Protein AF-A0A2K8V807-F1 (afdb_monomer_lite)

Secondary structure (DSSP, 8-state):
--SHHHHHHHHHHHHHHHHHHHHHHHTSHHHHHHHHHHHHHTHHHHHHHHH--GGGS-TT--HHHHHHHTTTT-HHHHHHHHHHHHHHHHHHHHHHHHHHHHHHHHHHHHHHHHHHTT----HHHHHHHHHHHHHHHHHHHHHHHHHHHHHHHHHHHHHHHHHHHHHHHHHHHHHHHHHHHHHHHHHHHHHHHHHHHHHHHHHHHHHHHHHHHH---------------------HHHHHHHHHHHHHHHH--

Sequence (253 aa):
MGLFKKINKPMEEYTKSVKAVLYDRAKKPFTGTFILAWIICNWKFLVALFFINEERLGEGITRIEYIQNQSLLTTCNLFWTPLLYTIGGLIFFSIFNYWTLLFLKIWKDLQFTKIDKKTKVDATDYAKLLDEFTNSKSTFAKQIDSLNKEKTLLQAETVKQKERIKVLEEDIKSYQQSKSKLSTQNKEYIKQKREREETIDHVYEILKAYINKFGSITRRSTGNSVKNEAPSIKKIEDKIAFIKNFFNHYRDN

pLDDT: mean 79.56, std 15.95, range [43.88, 98.44]

Foldseek 3Di:
DPPVVVVVVVVVVVVVVVVVVVVVQVVPVLSVQLVVLLCVQLVVVVCLVPPDDPVPVDPPQDSVNVCVVVCSPVVCSNHVRSNVVSVVVVVVVVVVVVVVVVVVVVVVVVVVVVVVVVDPPPVVNVVVVVVVVVVVVVVVVVVVVVVVVVVVVVVVVVVVVVVVVVVVVVVVVVVVVVVVVVVVVVVVVVVVVVVVVVVVVVVVVVVVVVCVVPPDPDDPDDDDDDPDPDPCDPDPVVVVVVVVVVVVVVVVD

Radius of gyration: 58.99 Å; chains: 1; bounding box: 105×81×149 Å

Structure (mmCIF, N/CA/C/O backbone):
data_AF-A0A2K8V807-F1
#
_entry.id   AF-A0A2K8V807-F1
#
loop_
_atom_site.group_PDB
_atom_site.id
_atom_site.type_symbol
_atom_site.label_atom_id
_atom_site.label_alt_id
_atom_site.label_comp_id
_atom_site.label_asym_id
_atom_site.label_entity_id
_atom_site.label_seq_id
_atom_site.pdbx_PDB_ins_code
_atom_site.Cartn_x
_atom_site.Cartn_y
_atom_site.Cartn_z
_atom_site.occupancy
_atom_site.B_iso_or_equiv
_atom_site.auth_seq_id
_atom_site.auth_comp_id
_atom_site.auth_asym_id
_atom_site.auth_atom_id
_atom_site.pdbx_PDB_model_num
ATOM 1 N N . MET A 1 1 ? -8.064 54.244 -11.909 1.00 52.34 1 MET A N 1
ATOM 2 C CA . MET A 1 1 ? -7.443 52.994 -12.420 1.00 52.34 1 MET A CA 1
ATOM 3 C C . MET A 1 1 ? -8.440 51.994 -13.050 1.00 52.34 1 MET A C 1
ATOM 5 O O . MET A 1 1 ? -8.064 50.858 -13.298 1.00 52.34 1 MET A O 1
ATOM 9 N N . GLY A 1 2 ? -9.693 52.385 -13.356 1.00 54.50 2 GLY A N 1
ATOM 10 C CA . GLY A 1 2 ? -10.723 51.488 -13.927 1.00 54.50 2 GLY A CA 1
ATOM 11 C C . GLY A 1 2 ? -11.029 51.667 -15.425 1.00 54.50 2 GLY A C 1
ATOM 12 O O . GLY A 1 2 ? -11.688 50.817 -16.013 1.00 54.50 2 GLY A O 1
ATOM 13 N N . LEU A 1 3 ? -10.536 52.736 -16.062 1.00 50.97 3 LEU A N 1
ATOM 14 C CA . LEU A 1 3 ? -10.826 53.054 -17.471 1.00 50.97 3 LEU A CA 1
ATOM 15 C C . LEU A 1 3 ? -9.918 52.310 -18.470 1.00 50.97 3 LEU A C 1
ATOM 17 O O . LEU A 1 3 ? -10.400 51.866 -19.506 1.00 50.97 3 LEU A O 1
ATOM 21 N N . PHE A 1 4 ? -8.654 52.043 -18.120 1.00 49.19 4 PHE A N 1
ATOM 22 C CA . PHE A 1 4 ? -7.735 51.261 -18.966 1.00 49.19 4 PHE A CA 1
ATOM 23 C C . PHE A 1 4 ? -8.128 49.778 -19.093 1.00 49.19 4 PHE A C 1
ATOM 25 O O . PHE A 1 4 ? -7.873 49.150 -20.116 1.00 49.19 4 PHE A O 1
ATOM 32 N N . LYS A 1 5 ? -8.821 49.215 -18.094 1.00 52.41 5 LYS A N 1
ATOM 33 C CA . LYS A 1 5 ? -9.245 47.803 -18.106 1.00 52.41 5 LYS A CA 1
ATOM 34 C C . LYS A 1 5 ? -10.433 47.546 -19.046 1.00 52.41 5 LYS A C 1
ATOM 36 O O . LYS A 1 5 ? -10.623 46.422 -19.499 1.00 52.41 5 LYS A O 1
ATOM 41 N N . LYS A 1 6 ? -11.228 48.579 -19.353 1.00 52.75 6 LYS A N 1
ATOM 42 C CA . LYS A 1 6 ? -12.434 48.464 -20.192 1.00 52.75 6 LYS A CA 1
ATOM 43 C C . LYS A 1 6 ? -12.120 48.518 -21.695 1.00 52.75 6 LYS A C 1
ATOM 45 O O . LYS A 1 6 ? -12.857 47.921 -22.468 1.00 52.75 6 LYS A O 1
ATOM 50 N N . ILE A 1 7 ? -11.012 49.156 -22.091 1.00 54.66 7 ILE A N 1
ATOM 51 C CA . ILE A 1 7 ? -10.567 49.258 -23.496 1.00 54.66 7 ILE A CA 1
ATOM 52 C C . ILE A 1 7 ? -9.828 47.985 -23.953 1.00 54.66 7 ILE A C 1
ATOM 54 O O . ILE A 1 7 ? -9.953 47.586 -25.107 1.00 54.66 7 ILE A O 1
ATOM 58 N N . ASN A 1 8 ? -9.140 47.279 -23.048 1.00 55.22 8 ASN A N 1
ATOM 59 C CA . ASN A 1 8 ? -8.448 46.028 -23.394 1.00 55.22 8 ASN A CA 1
ATOM 60 C C . ASN A 1 8 ? -9.389 44.831 -23.572 1.00 55.22 8 ASN A C 1
ATOM 62 O O . ASN A 1 8 ? -9.077 43.920 -24.330 1.00 55.22 8 ASN A O 1
ATOM 66 N N . LYS A 1 9 ? -10.558 44.840 -22.924 1.00 59.44 9 LYS A N 1
ATOM 67 C CA . LYS A 1 9 ? -11.507 43.721 -22.961 1.00 59.44 9 LYS A CA 1
ATOM 68 C C . LYS A 1 9 ? -12.003 43.364 -24.378 1.00 59.44 9 LYS A C 1
ATOM 70 O O . LYS A 1 9 ? -11.916 42.189 -24.728 1.00 59.44 9 LYS A O 1
ATOM 75 N N . PRO A 1 10 ? -12.431 44.317 -25.233 1.00 64.62 10 PRO A N 1
ATOM 76 C CA . PRO A 1 10 ? -12.792 43.987 -26.612 1.00 64.62 10 PRO A CA 1
ATOM 77 C C . PRO A 1 10 ? -11.584 43.504 -27.430 1.00 64.62 10 PRO A C 1
ATOM 79 O O . PRO A 1 10 ? -11.697 42.507 -28.136 1.00 64.62 10 PRO A O 1
ATOM 82 N N . MET A 1 11 ? -10.402 44.124 -27.298 1.00 63.44 11 MET A N 1
ATOM 83 C CA . MET A 1 11 ? -9.188 43.667 -28.001 1.00 63.44 11 MET A CA 1
ATOM 84 C C . MET A 1 11 ? -8.760 42.245 -27.601 1.00 63.44 11 MET A C 1
ATOM 86 O O . MET A 1 11 ? -8.330 41.455 -28.444 1.00 63.44 11 MET A O 1
ATOM 90 N N . GLU A 1 12 ? -8.893 41.888 -26.326 1.00 72.12 12 GLU A N 1
ATOM 91 C CA . GLU A 1 12 ? -8.613 40.538 -25.833 1.00 72.12 12 GLU A CA 1
ATOM 92 C C . GLU A 1 12 ? -9.603 39.503 -26.386 1.00 72.12 12 GLU A C 1
ATOM 94 O O . GLU A 1 12 ? -9.209 38.378 -26.695 1.00 72.12 12 GLU A O 1
ATOM 99 N N . GLU A 1 13 ? -10.871 39.871 -26.567 1.00 71.69 13 GLU A N 1
ATOM 100 C CA . GLU A 1 13 ? -11.888 39.004 -27.173 1.00 71.69 13 GLU A CA 1
ATOM 101 C C . GLU A 1 13 ? -11.645 38.811 -28.682 1.00 71.69 13 GLU A C 1
ATOM 103 O O . GLU A 1 13 ? -11.688 37.675 -29.167 1.00 71.69 13 GLU A O 1
ATOM 108 N N . TYR A 1 14 ? -11.258 39.866 -29.410 1.00 70.38 14 TYR A N 1
ATOM 109 C CA . TYR A 1 14 ? -10.868 39.758 -30.824 1.00 70.38 14 TYR A CA 1
ATOM 110 C C . TYR A 1 14 ? -9.608 38.916 -31.013 1.00 70.38 14 TYR A C 1
ATOM 112 O O . TYR A 1 14 ? -9.576 38.029 -31.866 1.00 70.38 14 TYR A O 1
ATOM 120 N N . THR A 1 15 ? -8.578 39.128 -30.193 1.00 70.94 15 THR A N 1
ATOM 121 C CA . THR A 1 15 ? -7.343 38.334 -30.282 1.00 70.94 15 THR A CA 1
ATOM 122 C C . THR A 1 15 ? -7.574 36.875 -29.899 1.00 70.94 15 THR A C 1
ATOM 124 O O . THR A 1 15 ? -6.966 36.000 -30.512 1.00 70.94 15 THR A O 1
ATOM 127 N N . LYS A 1 16 ? -8.474 36.574 -28.953 1.00 74.38 16 LYS A N 1
ATOM 128 C CA . LYS A 1 16 ? -8.877 35.193 -28.636 1.00 74.38 16 LYS A CA 1
ATOM 129 C C . LYS A 1 16 ? -9.657 34.539 -29.774 1.00 74.38 16 LYS A C 1
ATOM 131 O O . LYS A 1 16 ? -9.352 33.399 -30.108 1.00 74.38 16 LYS A O 1
ATOM 136 N N . SER A 1 17 ? -10.591 35.253 -30.402 1.00 71.38 17 SER A N 1
ATOM 137 C CA . SER A 1 17 ? -11.348 34.752 -31.560 1.00 71.38 17 SER A CA 1
ATOM 138 C C . SER A 1 17 ? -10.434 34.483 -32.763 1.00 71.38 17 SER A C 1
ATOM 140 O O . SER A 1 17 ? -10.449 33.394 -33.336 1.00 71.38 17 SER A O 1
ATOM 142 N N . VAL A 1 18 ? -9.528 35.418 -33.072 1.00 70.06 18 VAL A N 1
ATOM 143 C CA . VAL A 1 18 ? -8.528 35.259 -34.139 1.00 70.06 18 VAL A CA 1
ATOM 144 C C . VAL A 1 18 ? -7.572 34.105 -33.831 1.00 70.06 18 VAL A C 1
ATOM 146 O O . VAL A 1 18 ? -7.307 33.286 -34.709 1.00 70.06 18 VAL A O 1
ATOM 149 N N . LYS A 1 19 ? -7.103 33.975 -32.582 1.00 71.06 19 LYS A N 1
ATOM 150 C CA . LYS A 1 19 ? -6.262 32.846 -32.152 1.00 71.06 19 LYS A CA 1
ATOM 151 C C . LYS A 1 19 ? -6.993 31.509 -32.243 1.00 71.06 19 LYS A C 1
ATOM 153 O O . LYS A 1 19 ? -6.380 30.552 -32.693 1.00 71.06 19 LYS A O 1
ATOM 158 N N . ALA A 1 20 ? -8.268 31.432 -31.863 1.00 75.06 20 ALA A N 1
ATOM 159 C CA . ALA A 1 20 ? -9.053 30.200 -31.947 1.00 75.06 20 ALA A CA 1
ATOM 160 C C . ALA A 1 20 ? -9.252 29.753 -33.404 1.00 75.06 20 ALA A C 1
ATOM 162 O O . ALA A 1 20 ? -9.014 28.593 -33.730 1.00 75.06 20 ALA A O 1
ATOM 163 N N . VAL A 1 21 ? -9.572 30.688 -34.306 1.00 71.12 21 VAL A N 1
ATOM 164 C CA . VAL A 1 21 ? -9.711 30.402 -35.744 1.00 71.12 21 VAL A CA 1
ATOM 165 C C . VAL A 1 21 ? -8.367 30.038 -36.382 1.00 71.12 21 VAL A C 1
ATOM 167 O O . VAL A 1 21 ? -8.301 29.113 -37.193 1.00 71.12 21 VAL A O 1
ATOM 170 N N . LEU A 1 22 ? -7.282 30.726 -36.012 1.00 63.56 22 LEU A N 1
ATOM 171 C CA . LEU A 1 22 ? -5.928 30.372 -36.447 1.00 63.56 22 LEU A CA 1
ATOM 172 C C . LEU A 1 22 ? -5.509 29.001 -35.917 1.00 63.56 22 LEU A C 1
ATOM 174 O O . LEU A 1 22 ? -4.884 28.252 -36.656 1.00 63.56 22 LEU A O 1
ATOM 178 N N . TYR A 1 23 ? -5.875 28.646 -34.685 1.00 70.00 23 TYR A N 1
ATOM 179 C CA . TYR A 1 23 ? -5.550 27.357 -34.076 1.00 70.00 23 TYR A CA 1
ATOM 180 C C . TYR A 1 23 ? -6.305 26.204 -34.750 1.00 70.00 23 TYR A C 1
ATOM 182 O O . TYR A 1 23 ? -5.685 25.216 -35.145 1.00 70.00 23 TYR A O 1
ATOM 190 N N . ASP A 1 24 ? -7.610 26.359 -34.994 1.00 69.44 24 ASP A N 1
ATOM 191 C CA . ASP A 1 24 ? -8.412 25.367 -35.724 1.00 69.44 24 ASP A C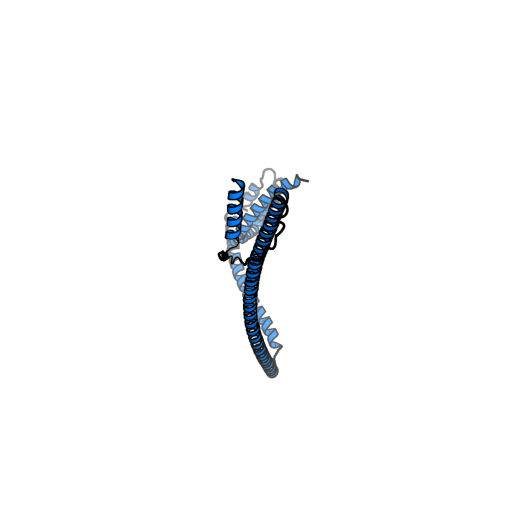A 1
ATOM 192 C C . ASP A 1 24 ? -7.953 25.191 -37.180 1.00 69.44 24 ASP A C 1
ATOM 194 O O . ASP A 1 24 ? -8.006 24.086 -37.728 1.00 69.44 24 ASP A O 1
ATOM 198 N N . ARG A 1 25 ? -7.443 26.258 -37.811 1.00 62.72 25 ARG A N 1
ATOM 199 C CA . ARG A 1 25 ? -6.868 26.198 -39.166 1.00 62.72 25 ARG A CA 1
ATOM 200 C C . ARG A 1 25 ? -5.428 25.674 -39.181 1.00 62.72 25 ARG A C 1
ATOM 202 O O . ARG A 1 25 ? -5.077 24.960 -40.113 1.00 62.72 25 ARG A O 1
ATOM 209 N N . ALA A 1 26 ? -4.624 25.946 -38.152 1.00 59.41 26 ALA A N 1
ATOM 210 C CA . ALA A 1 26 ? -3.266 25.416 -37.989 1.00 59.41 26 ALA A CA 1
ATOM 211 C C . ALA A 1 26 ? -3.256 23.915 -37.657 1.00 59.41 26 ALA A C 1
ATOM 213 O O . ALA A 1 26 ? -2.316 23.210 -38.017 1.00 59.41 26 ALA A O 1
ATOM 214 N N . LYS A 1 27 ? -4.330 23.401 -37.042 1.00 67.94 27 LYS A N 1
ATOM 215 C CA . LYS A 1 27 ? -4.527 21.962 -36.804 1.00 67.94 27 LYS A CA 1
ATOM 216 C C . LYS A 1 27 ? -4.660 21.158 -38.106 1.00 67.94 27 LYS A C 1
ATOM 218 O O . LYS A 1 27 ? -4.475 19.943 -38.093 1.00 67.94 27 LYS A O 1
ATOM 223 N N . LYS A 1 28 ? -4.946 21.820 -39.236 1.00 74.88 28 LYS A N 1
ATOM 224 C CA . LYS A 1 28 ? -4.906 21.224 -40.575 1.00 74.88 28 LYS A CA 1
ATOM 225 C C . LYS A 1 28 ? -3.530 21.502 -41.198 1.00 74.88 28 LYS A C 1
ATOM 227 O O . LYS A 1 28 ? -3.315 22.614 -41.685 1.00 74.88 28 LYS A O 1
ATOM 232 N N . PRO A 1 29 ? -2.607 20.518 -41.234 1.00 70.00 29 PRO A N 1
ATOM 233 C CA . PRO A 1 29 ? -1.237 20.733 -41.715 1.00 70.00 29 PRO A CA 1
ATOM 234 C C . PRO A 1 29 ? -1.210 21.283 -43.146 1.00 70.00 29 PRO A C 1
ATOM 236 O O . PRO A 1 29 ? -0.423 22.170 -43.451 1.00 70.00 29 PRO A O 1
ATOM 239 N N . PHE A 1 30 ? -2.156 20.857 -43.988 1.00 79.69 30 PHE A N 1
ATOM 240 C CA . PHE A 1 30 ? -2.315 21.375 -45.345 1.00 79.69 30 PHE A CA 1
ATOM 241 C C . PHE A 1 30 ? -2.584 22.886 -45.383 1.00 79.69 30 PHE A C 1
ATOM 243 O O . PHE A 1 30 ? -1.954 23.609 -46.146 1.00 79.69 30 PHE A O 1
ATOM 250 N N . THR A 1 31 ? -3.494 23.387 -44.543 1.00 79.12 31 THR A N 1
ATOM 251 C CA . THR A 1 31 ? -3.878 24.805 -44.539 1.00 79.12 31 THR A CA 1
ATOM 252 C C . THR A 1 31 ? -2.747 25.685 -44.018 1.00 79.12 31 THR A C 1
ATOM 254 O O . THR A 1 31 ? -2.491 26.741 -44.591 1.00 79.12 31 THR A O 1
ATOM 257 N N . GLY A 1 32 ? -2.031 25.236 -42.983 1.00 76.19 32 GLY A N 1
ATOM 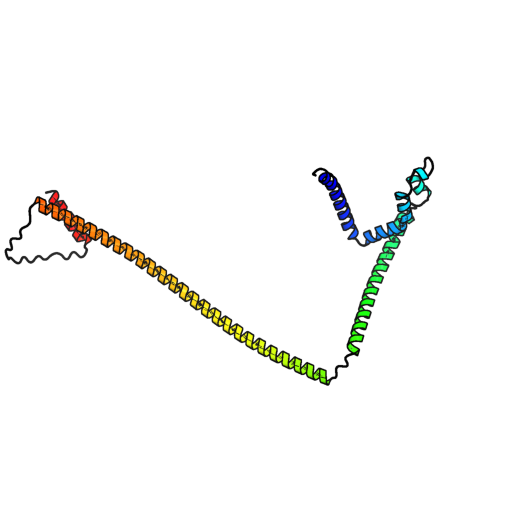258 C CA . GLY A 1 32 ? -0.854 25.940 -42.469 1.00 76.19 32 GLY A CA 1
ATOM 259 C C . GLY A 1 32 ? 0.265 26.037 -43.508 1.00 76.19 32 GLY A C 1
ATOM 260 O O . GLY A 1 32 ? 0.747 27.134 -43.795 1.00 76.19 32 GLY A O 1
ATOM 261 N N . THR A 1 33 ? 0.629 24.911 -44.132 1.00 81.00 33 THR A N 1
ATOM 262 C CA . THR A 1 33 ? 1.641 24.882 -45.199 1.00 81.00 33 THR A CA 1
ATOM 263 C C . THR A 1 33 ? 1.200 25.707 -46.407 1.00 81.00 33 THR A C 1
ATOM 265 O O . THR A 1 33 ? 2.026 26.407 -46.985 1.00 81.00 33 THR A O 1
ATOM 268 N N . PHE A 1 34 ? -0.094 25.702 -46.750 1.00 85.12 34 PHE A N 1
ATOM 269 C CA . PHE A 1 34 ? -0.652 26.525 -47.826 1.00 85.12 34 PHE A CA 1
ATOM 270 C C . PHE A 1 34 ? -0.559 28.014 -47.568 1.00 85.12 34 PHE A C 1
ATOM 272 O O . PHE A 1 34 ? -0.092 28.743 -48.438 1.00 85.12 34 PHE A O 1
ATOM 279 N N . ILE A 1 35 ? -0.909 28.469 -46.370 1.00 83.44 35 ILE A N 1
ATOM 280 C CA . ILE A 1 35 ? -0.775 29.883 -46.016 1.00 83.44 35 ILE A CA 1
ATOM 281 C C . ILE A 1 35 ? 0.699 30.313 -46.077 1.00 83.44 35 ILE A C 1
ATOM 283 O O . ILE A 1 35 ? 1.001 31.355 -46.653 1.00 83.44 35 ILE A O 1
ATOM 287 N N . LEU A 1 36 ? 1.626 29.502 -45.555 1.00 81.00 36 LEU A N 1
ATOM 288 C CA . LEU A 1 36 ? 3.060 29.812 -45.600 1.00 81.00 36 LEU A CA 1
ATOM 289 C C . LEU A 1 36 ? 3.607 29.836 -47.030 1.00 81.00 36 LEU A C 1
ATOM 291 O O . LEU A 1 36 ? 4.279 30.792 -47.411 1.00 81.00 36 LEU A O 1
ATOM 295 N N . ALA A 1 37 ? 3.289 28.829 -47.842 1.00 85.25 37 ALA A N 1
ATOM 296 C CA . ALA A 1 37 ? 3.695 28.792 -49.243 1.00 85.25 37 ALA A CA 1
ATOM 297 C C . ALA A 1 37 ? 3.092 29.957 -50.036 1.00 85.25 37 ALA A C 1
ATOM 299 O O . ALA A 1 37 ? 3.772 30.546 -50.871 1.00 85.25 37 ALA A O 1
ATOM 300 N N . TRP A 1 38 ? 1.846 30.336 -49.744 1.00 86.12 38 TRP A N 1
ATOM 301 C CA . TRP A 1 38 ? 1.187 31.476 -50.369 1.00 86.12 38 TRP A CA 1
ATOM 302 C C . TRP A 1 38 ? 1.875 32.791 -50.012 1.00 86.12 38 TRP A C 1
ATOM 304 O O . TRP A 1 38 ? 2.145 33.579 -50.914 1.00 86.12 38 TRP A O 1
ATOM 314 N N . ILE A 1 39 ? 2.222 33.001 -48.739 1.00 84.75 39 ILE A N 1
ATOM 315 C CA . ILE A 1 39 ? 2.976 34.178 -48.279 1.00 84.75 39 ILE A CA 1
ATOM 316 C C . ILE A 1 39 ? 4.349 34.236 -48.956 1.00 84.75 39 ILE A C 1
ATOM 318 O O . ILE A 1 39 ? 4.746 35.297 -49.430 1.00 84.75 39 ILE A O 1
ATOM 322 N N . ILE A 1 40 ? 5.055 33.103 -49.042 1.00 83.94 40 ILE A N 1
ATOM 323 C CA . ILE A 1 40 ? 6.380 33.024 -49.673 1.00 83.94 40 ILE A CA 1
ATOM 324 C C . ILE A 1 40 ? 6.291 33.282 -51.179 1.00 83.94 40 ILE A C 1
ATOM 326 O O . ILE A 1 40 ? 7.121 34.005 -51.713 1.00 83.94 40 ILE A O 1
ATOM 330 N N . CYS A 1 41 ? 5.296 32.735 -51.879 1.00 81.12 41 CYS A N 1
ATOM 331 C CA . CYS A 1 41 ? 5.156 32.922 -53.328 1.00 81.12 41 CYS A CA 1
ATOM 332 C C . CYS A 1 41 ? 4.639 34.322 -53.687 1.00 81.12 41 CYS A C 1
ATOM 334 O O . CYS A 1 41 ? 5.081 34.912 -54.669 1.00 81.12 41 CYS A O 1
ATOM 336 N N . ASN A 1 42 ? 3.738 34.876 -52.871 1.00 83.19 42 ASN A N 1
ATOM 337 C CA . ASN A 1 42 ? 3.093 36.171 -53.097 1.00 83.19 42 ASN A CA 1
ATOM 338 C C . ASN A 1 42 ? 3.699 37.290 -52.233 1.00 83.19 42 ASN A C 1
ATOM 340 O O . ASN A 1 42 ? 3.054 38.305 -51.970 1.00 83.19 42 ASN A O 1
ATOM 344 N N . TRP A 1 43 ? 4.954 37.150 -51.800 1.00 83.69 43 TRP A N 1
ATOM 345 C CA . TRP A 1 43 ? 5.600 38.130 -50.921 1.00 83.69 43 TRP A CA 1
ATOM 346 C C . TRP A 1 43 ? 5.672 39.529 -51.549 1.00 83.69 43 TRP A C 1
ATOM 348 O O . TRP A 1 43 ? 5.500 40.521 -50.849 1.00 83.69 43 TRP A O 1
ATOM 358 N N . LYS A 1 44 ? 5.840 39.622 -52.878 1.00 81.06 44 LYS A N 1
ATOM 359 C CA . LYS A 1 44 ? 5.828 40.898 -53.617 1.00 81.06 44 LYS A CA 1
ATOM 360 C C . LYS A 1 44 ? 4.489 41.625 -53.492 1.00 81.06 44 LYS A C 1
ATOM 362 O O . LYS A 1 44 ? 4.475 42.844 -53.365 1.00 81.06 44 LYS A O 1
ATOM 367 N N . PHE A 1 45 ? 3.381 40.881 -53.480 1.00 80.75 45 PHE A N 1
ATOM 368 C CA . PHE A 1 45 ? 2.045 41.435 -53.259 1.00 80.75 45 PHE A CA 1
ATOM 369 C C . PHE A 1 45 ? 1.901 41.966 -51.830 1.00 80.75 45 PHE A C 1
ATOM 371 O O . PHE A 1 45 ? 1.421 43.078 -51.641 1.00 80.75 45 PHE A O 1
ATOM 378 N N . LEU A 1 46 ? 2.383 41.227 -50.825 1.00 83.06 46 LEU A N 1
ATOM 379 C CA . LEU A 1 46 ? 2.376 41.695 -49.434 1.00 83.06 46 LEU A CA 1
ATOM 380 C C . LEU A 1 46 ? 3.246 42.942 -49.249 1.00 83.06 46 LEU A C 1
ATOM 382 O O . LEU A 1 46 ? 2.828 43.890 -48.589 1.00 83.06 46 LEU A O 1
ATOM 386 N N . VAL A 1 47 ? 4.428 42.976 -49.868 1.00 81.31 47 VAL A N 1
ATOM 387 C CA . VAL A 1 47 ? 5.300 44.154 -49.829 1.00 81.31 47 VAL A CA 1
ATOM 388 C C . VAL A 1 47 ? 4.623 45.351 -50.494 1.00 81.31 47 VAL A C 1
ATOM 390 O O . VAL A 1 47 ? 4.604 46.432 -49.911 1.00 81.31 47 VAL A O 1
ATOM 393 N N . ALA A 1 48 ? 4.003 45.158 -51.661 1.00 78.19 48 ALA A N 1
ATOM 394 C CA . ALA A 1 48 ? 3.258 46.214 -52.338 1.00 78.19 48 ALA A CA 1
ATOM 395 C C . ALA A 1 48 ? 2.081 46.739 -51.494 1.00 78.19 48 ALA A C 1
ATOM 397 O O . ALA A 1 48 ? 1.873 47.946 -51.415 1.00 78.19 48 ALA A O 1
ATOM 398 N N . LEU A 1 49 ? 1.354 45.845 -50.818 1.00 80.56 49 LEU A N 1
ATOM 399 C CA . LEU A 1 49 ? 0.204 46.185 -49.978 1.00 80.56 49 LEU A CA 1
ATOM 400 C C . LEU A 1 49 ? 0.602 46.990 -48.729 1.00 80.56 49 LEU A C 1
ATOM 402 O O . LEU A 1 49 ? -0.055 47.976 -48.392 1.00 80.56 49 LEU A O 1
ATOM 406 N N . PHE A 1 50 ? 1.656 46.557 -48.030 1.00 81.38 50 PHE A N 1
ATOM 407 C CA . PHE A 1 50 ? 2.028 47.115 -46.727 1.00 81.38 50 PHE A CA 1
ATOM 408 C C . PHE A 1 50 ? 3.021 48.277 -46.804 1.00 81.38 50 PHE A C 1
ATOM 410 O O . PHE A 1 50 ? 2.990 49.137 -45.927 1.00 81.38 50 PHE A O 1
ATOM 417 N N . PHE A 1 51 ? 3.898 48.315 -47.812 1.00 79.06 51 PHE A N 1
ATOM 418 C CA . PHE A 1 51 ? 5.036 49.244 -47.829 1.00 79.06 51 PHE A CA 1
ATOM 419 C C . PHE A 1 51 ? 4.961 50.333 -48.905 1.00 79.06 51 PHE A C 1
ATOM 421 O O . PHE A 1 51 ? 5.744 51.281 -48.841 1.00 79.06 51 PHE A O 1
ATOM 428 N N . ILE A 1 52 ? 4.043 50.252 -49.875 1.00 75.81 52 ILE A N 1
ATOM 429 C CA . ILE A 1 52 ? 3.886 51.313 -50.879 1.00 75.81 52 ILE A CA 1
ATOM 430 C C . ILE A 1 52 ? 2.866 52.347 -50.384 1.00 75.81 52 ILE A C 1
ATOM 432 O O . ILE A 1 52 ? 1.697 52.032 -50.169 1.00 75.81 52 ILE A O 1
ATOM 436 N N . ASN A 1 53 ? 3.315 53.596 -50.224 1.00 69.44 53 ASN A N 1
ATOM 437 C CA . ASN A 1 53 ? 2.455 54.743 -49.927 1.00 69.44 53 ASN A CA 1
ATOM 438 C C . ASN A 1 53 ? 1.971 55.419 -51.218 1.00 69.44 53 ASN A C 1
ATOM 440 O O . ASN A 1 53 ? 2.756 55.627 -52.141 1.00 69.44 53 ASN A O 1
ATOM 444 N N . GLU A 1 54 ? 0.689 55.799 -51.246 1.00 65.25 54 GLU A N 1
ATOM 445 C CA . GLU A 1 54 ? 0.001 56.408 -52.406 1.00 65.25 54 GLU A CA 1
ATOM 446 C C . GLU A 1 54 ? 0.655 57.702 -52.873 1.00 65.25 54 GLU A C 1
ATOM 448 O O . GLU A 1 54 ? 0.758 57.944 -54.068 1.00 65.25 54 GLU A O 1
ATOM 453 N N . GLU A 1 55 ? 1.215 58.473 -51.945 1.00 64.56 55 GLU A N 1
ATOM 454 C CA . GLU A 1 55 ? 1.902 59.734 -52.236 1.00 64.56 55 GLU A CA 1
ATOM 455 C C . GLU A 1 55 ? 3.110 59.577 -53.175 1.00 64.56 55 GLU A C 1
ATOM 457 O O . GLU A 1 55 ? 3.521 60.537 -53.820 1.00 64.56 55 GLU A O 1
ATOM 462 N N . ARG A 1 56 ? 3.693 58.373 -53.274 1.00 61.38 56 ARG A N 1
ATOM 463 C CA . ARG A 1 56 ? 4.853 58.096 -54.139 1.00 61.38 56 ARG A CA 1
ATOM 464 C C . ARG A 1 56 ? 4.487 57.527 -55.511 1.00 61.38 56 ARG A C 1
ATOM 466 O O . ARG A 1 56 ? 5.389 57.307 -56.315 1.00 61.38 56 ARG A O 1
ATOM 473 N N . LEU A 1 57 ? 3.208 57.255 -55.772 1.00 62.44 57 LEU A N 1
ATOM 474 C CA . LEU A 1 57 ? 2.747 56.553 -56.977 1.00 62.44 57 LEU A CA 1
ATOM 475 C C . LEU A 1 57 ? 2.342 57.486 -58.135 1.00 62.44 57 LEU A C 1
ATOM 477 O O . LEU A 1 57 ? 1.981 56.995 -59.200 1.00 62.44 57 LEU A O 1
ATOM 481 N N . GLY A 1 58 ? 2.492 58.804 -57.972 1.00 60.78 58 GLY A N 1
ATOM 482 C CA . GLY A 1 58 ? 2.079 59.805 -58.961 1.00 60.78 58 GLY A CA 1
ATOM 483 C C . GLY A 1 58 ? 0.602 60.182 -58.814 1.00 60.78 58 GLY A C 1
ATOM 484 O O . GLY A 1 58 ? -0.206 59.396 -58.319 1.00 60.78 58 GLY A O 1
ATOM 485 N N . GLU A 1 59 ? 0.251 61.413 -59.189 1.00 57.41 59 GLU A N 1
ATOM 486 C CA . GLU A 1 59 ? -1.100 61.954 -59.005 1.00 57.41 59 GLU A CA 1
ATOM 487 C C . GLU A 1 59 ? -2.153 61.092 -59.723 1.00 57.41 59 GLU A C 1
ATOM 489 O O . GLU A 1 59 ? -2.136 60.946 -60.943 1.00 57.41 59 GLU A O 1
ATOM 494 N N . GLY A 1 60 ? -3.079 60.522 -58.947 1.00 62.72 60 GLY A N 1
ATOM 495 C CA . GLY A 1 60 ? -4.285 59.859 -59.449 1.00 62.72 60 GLY A CA 1
ATOM 496 C C . GLY A 1 60 ? -4.249 58.331 -59.529 1.00 62.72 60 GLY A C 1
ATOM 497 O O . GLY A 1 60 ? -5.309 57.741 -59.720 1.00 62.72 60 GLY A O 1
ATOM 498 N N . ILE A 1 61 ? -3.099 57.672 -59.333 1.00 69.12 61 ILE A N 1
ATOM 499 C CA . ILE A 1 61 ? -3.025 56.200 -59.374 1.00 69.12 61 ILE A CA 1
ATOM 500 C C . ILE A 1 61 ? -3.258 55.626 -57.976 1.00 69.12 61 ILE A C 1
ATOM 502 O O . ILE A 1 61 ? -2.483 55.849 -57.044 1.00 69.12 61 ILE A O 1
ATOM 506 N N . THR A 1 62 ? -4.316 54.831 -57.827 1.00 72.94 62 THR A N 1
ATOM 507 C CA . THR A 1 62 ? -4.601 54.137 -56.561 1.00 72.94 62 THR A CA 1
ATOM 508 C C . THR A 1 62 ? -3.705 52.902 -56.384 1.00 72.94 62 THR A C 1
ATOM 510 O O . THR A 1 62 ? -3.283 52.278 -57.362 1.00 72.94 62 THR A O 1
ATOM 513 N N . ARG A 1 63 ? -3.430 52.477 -55.134 1.00 69.00 63 ARG A N 1
ATOM 514 C CA . ARG A 1 63 ? -2.638 51.249 -54.847 1.00 69.00 63 ARG A CA 1
ATOM 515 C C . ARG A 1 63 ? -3.153 50.028 -55.606 1.00 69.00 63 ARG A C 1
ATOM 517 O O . ARG A 1 63 ? -2.372 49.193 -56.052 1.00 69.00 63 ARG A O 1
ATOM 524 N N . ILE A 1 64 ? -4.473 49.925 -55.730 1.00 70.44 64 ILE A N 1
ATOM 525 C CA . ILE A 1 64 ? -5.155 48.805 -56.379 1.00 70.44 64 ILE A CA 1
ATOM 526 C C . ILE A 1 64 ? -4.844 48.794 -57.879 1.00 70.44 64 ILE A C 1
ATOM 528 O O . ILE A 1 64 ? -4.509 47.748 -58.430 1.00 70.44 64 ILE A O 1
ATOM 532 N N . GLU A 1 65 ? -4.868 49.962 -58.517 1.00 71.44 65 GLU A N 1
ATOM 533 C CA . GLU A 1 65 ? -4.597 50.122 -59.946 1.00 71.44 65 GLU A CA 1
ATOM 534 C C . GLU A 1 65 ? -3.127 49.841 -60.289 1.00 71.44 65 GLU A C 1
ATOM 536 O O . GLU A 1 65 ? -2.834 49.183 -61.288 1.00 71.44 65 GLU A O 1
ATOM 541 N N . TYR A 1 66 ? -2.195 50.212 -59.403 1.00 73.00 66 TYR A N 1
ATOM 542 C CA . TYR A 1 66 ? -0.783 49.837 -59.528 1.00 73.00 66 TYR A CA 1
ATOM 543 C C . TYR A 1 66 ? -0.570 48.314 -59.472 1.00 73.00 66 TYR A C 1
ATOM 545 O O . TYR A 1 66 ? 0.153 47.745 -60.294 1.00 73.00 66 TYR A O 1
ATOM 553 N N . ILE A 1 67 ? -1.232 47.634 -58.529 1.00 72.00 67 ILE A N 1
ATOM 554 C CA . ILE A 1 67 ? -1.167 46.170 -58.391 1.00 72.00 67 ILE A CA 1
ATOM 555 C C . ILE A 1 67 ? -1.783 45.474 -59.616 1.00 72.00 67 ILE A C 1
ATOM 557 O O . ILE A 1 67 ? -1.267 44.445 -60.066 1.00 72.00 67 ILE A O 1
ATOM 561 N N . GLN A 1 68 ? -2.860 46.039 -60.167 1.00 70.94 68 GLN A N 1
ATOM 562 C CA . GLN A 1 68 ? -3.548 45.511 -61.342 1.00 70.94 68 GLN A CA 1
ATOM 563 C C . GLN A 1 68 ? -2.713 45.683 -62.622 1.00 70.94 68 GLN A C 1
ATOM 565 O O . GLN A 1 68 ? -2.579 44.726 -63.386 1.00 70.94 68 GLN A O 1
ATOM 570 N N . ASN A 1 69 ? -2.067 46.840 -62.812 1.00 69.38 69 ASN A N 1
ATOM 571 C CA . ASN A 1 69 ? -1.209 47.115 -63.973 1.00 69.38 69 ASN A CA 1
ATOM 572 C C . ASN A 1 69 ? 0.095 46.309 -63.982 1.00 69.38 69 ASN A C 1
ATOM 574 O O . ASN A 1 69 ? 0.575 45.925 -65.045 1.00 69.38 69 ASN A O 1
ATOM 578 N N . GLN A 1 70 ? 0.666 45.997 -62.816 1.00 67.94 70 GLN A N 1
ATOM 579 C CA . GLN A 1 70 ? 1.893 45.193 -62.730 1.00 67.94 70 GLN A CA 1
ATOM 580 C C . GLN A 1 70 ? 1.671 43.689 -62.978 1.00 67.94 70 GLN A C 1
ATOM 582 O O . GLN A 1 70 ? 2.608 42.903 -62.844 1.00 67.94 70 GLN A O 1
ATOM 587 N N . SER A 1 71 ? 0.458 43.248 -63.349 1.00 64.75 71 SER A N 1
ATOM 588 C CA . SER A 1 71 ? 0.109 41.834 -63.607 1.00 64.75 71 SER A CA 1
ATOM 589 C C . SER A 1 71 ? 0.421 40.870 -62.445 1.00 64.75 71 SER A C 1
ATOM 591 O O . SER A 1 71 ? 0.401 39.645 -62.603 1.00 64.75 71 SER A O 1
ATOM 593 N N . LEU A 1 72 ? 0.653 41.413 -61.242 1.00 63.59 72 LEU A N 1
ATOM 594 C CA . LEU A 1 72 ? 0.987 40.657 -60.028 1.00 63.59 72 LEU A CA 1
ATOM 595 C C . LEU A 1 72 ? -0.159 39.732 -59.595 1.00 63.59 72 LEU A C 1
ATOM 597 O O . LEU A 1 72 ? 0.066 38.766 -58.873 1.00 63.59 72 LEU A O 1
ATOM 601 N N . LEU A 1 73 ? -1.375 40.011 -60.075 1.00 63.19 73 LEU A N 1
ATOM 602 C CA . LEU A 1 73 ? -2.600 39.244 -59.853 1.00 63.19 73 LEU A CA 1
ATOM 603 C C . LEU A 1 73 ? -2.960 38.322 -61.028 1.00 63.19 73 LEU A C 1
ATOM 605 O O . LEU A 1 73 ? -4.130 37.988 -61.208 1.00 63.19 73 LEU A O 1
ATOM 609 N N . THR A 1 74 ? -1.990 37.894 -61.842 1.00 68.00 74 THR A N 1
ATOM 610 C CA . THR A 1 74 ? -2.261 36.865 -62.858 1.00 68.00 74 THR A CA 1
ATOM 611 C C . THR A 1 74 ? -2.840 35.632 -62.157 1.00 68.00 74 THR A C 1
ATOM 613 O O . THR A 1 74 ? -2.167 35.004 -61.338 1.00 68.00 74 THR A O 1
ATOM 616 N N . THR A 1 75 ? -4.099 35.294 -62.456 1.00 60.84 75 THR A N 1
ATOM 617 C CA . THR A 1 75 ? -4.930 34.336 -61.699 1.00 60.84 75 THR A CA 1
ATOM 618 C C . THR A 1 75 ? -4.260 32.971 -61.524 1.00 60.84 75 THR A C 1
ATOM 620 O O . THR A 1 75 ? -4.459 32.292 -60.518 1.00 60.84 75 THR A O 1
ATOM 623 N N . CYS A 1 76 ? -3.399 32.594 -62.473 1.00 58.94 76 CYS A N 1
ATOM 624 C CA . CYS A 1 76 ? -2.636 31.355 -62.419 1.00 58.94 76 CYS A CA 1
ATOM 625 C C . CYS A 1 76 ? -1.544 31.361 -61.328 1.00 58.94 76 CYS A C 1
ATOM 627 O O . CYS A 1 76 ? -1.359 30.359 -60.643 1.00 58.94 76 CYS A O 1
ATOM 629 N N . ASN A 1 77 ? -0.872 32.492 -61.093 1.00 65.75 77 ASN A N 1
ATOM 630 C CA . ASN A 1 77 ? 0.208 32.598 -60.104 1.00 65.75 77 ASN A CA 1
ATOM 631 C C . ASN A 1 77 ? -0.288 32.758 -58.663 1.00 65.75 77 ASN A C 1
ATOM 633 O O . ASN A 1 77 ? 0.411 32.367 -57.731 1.00 65.75 77 ASN A O 1
ATOM 637 N N . LEU A 1 78 ? -1.498 33.287 -58.472 1.00 75.12 78 LEU A N 1
ATOM 638 C CA . LEU A 1 78 ? -2.009 33.599 -57.137 1.00 75.12 78 LEU A CA 1
ATOM 639 C C . LEU A 1 78 ? -2.425 32.349 -56.348 1.00 75.12 78 LEU A C 1
ATOM 641 O O . LEU A 1 78 ? -2.256 32.310 -55.130 1.00 75.12 78 LEU A O 1
ATOM 645 N N . PHE A 1 79 ? -2.975 31.336 -57.027 1.00 78.31 79 PHE A N 1
ATOM 646 C CA . PHE A 1 79 ? -3.528 30.144 -56.376 1.00 78.31 79 PHE A CA 1
ATOM 647 C C . PHE A 1 79 ? -2.777 28.855 -56.724 1.00 78.31 79 PHE A C 1
ATOM 649 O O . PHE A 1 79 ? -2.403 28.109 -55.819 1.00 78.31 79 PHE A O 1
ATOM 656 N N . TRP A 1 80 ? -2.507 28.600 -58.010 1.00 83.56 80 TRP A N 1
ATOM 657 C CA . TRP A 1 80 ? -1.925 27.324 -58.442 1.00 83.56 80 TRP A CA 1
ATOM 658 C C . TRP A 1 80 ? -0.464 27.165 -58.035 1.00 83.56 80 TRP A C 1
ATOM 660 O O . TRP A 1 80 ? -0.073 26.086 -57.596 1.00 83.56 80 TRP A O 1
ATOM 670 N N . THR A 1 81 ? 0.326 28.236 -58.112 1.00 82.56 81 THR A N 1
ATOM 671 C CA . THR A 1 81 ? 1.743 28.198 -57.731 1.00 82.56 81 THR A CA 1
ATOM 672 C C . THR A 1 81 ? 1.919 27.855 -56.242 1.00 82.56 81 THR A C 1
ATOM 674 O O . THR A 1 81 ? 2.575 26.853 -55.948 1.00 82.56 81 THR A O 1
ATOM 677 N N . PRO A 1 82 ? 1.273 28.558 -55.286 1.00 84.69 82 PRO A N 1
ATOM 678 C CA . PRO A 1 82 ? 1.274 28.152 -53.879 1.00 84.69 82 PRO A CA 1
ATOM 679 C C . PRO A 1 82 ? 0.760 26.730 -53.652 1.00 84.69 82 PRO A C 1
ATOM 681 O O . PRO A 1 82 ? 1.361 25.983 -52.885 1.00 84.69 82 PRO A O 1
ATOM 684 N N . LEU A 1 83 ? -0.315 26.327 -54.339 1.00 85.94 83 LEU A N 1
ATOM 685 C CA . LEU A 1 83 ? -0.875 24.981 -54.211 1.00 85.94 83 LEU A CA 1
ATOM 686 C C . LEU A 1 83 ? 0.151 23.907 -54.607 1.00 85.94 83 LEU A C 1
ATOM 688 O O . LEU A 1 83 ? 0.354 22.944 -53.865 1.00 85.94 83 LEU A O 1
ATOM 692 N N . LEU A 1 84 ? 0.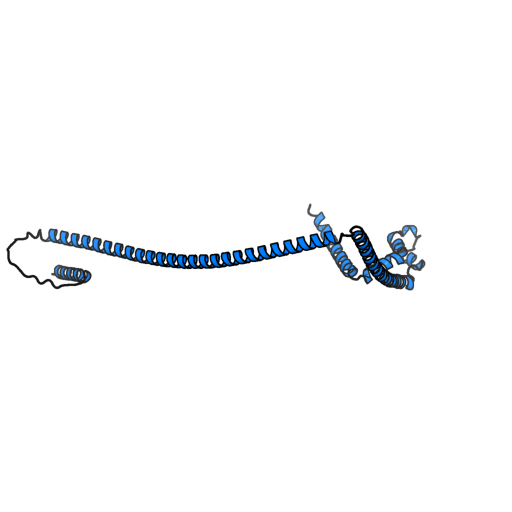865 24.095 -55.716 1.00 88.12 84 LEU A N 1
ATOM 693 C CA . LEU A 1 84 ? 1.885 23.152 -56.170 1.00 88.12 84 LEU A CA 1
ATOM 694 C C . LEU A 1 84 ? 3.049 23.046 -55.175 1.00 88.12 84 LEU A C 1
ATOM 696 O O . LEU A 1 84 ? 3.456 21.937 -54.822 1.00 88.12 84 LEU A O 1
ATOM 700 N N . TYR A 1 85 ? 3.530 24.178 -54.651 1.00 87.00 85 TYR A N 1
ATOM 701 C CA . TYR A 1 85 ? 4.565 24.184 -53.611 1.00 87.00 85 TYR A CA 1
ATOM 702 C C . TYR A 1 85 ? 4.115 23.492 -52.326 1.00 87.00 85 TYR A C 1
ATOM 704 O O . TYR A 1 85 ? 4.934 22.892 -51.636 1.00 87.00 85 TYR A O 1
ATOM 712 N N . THR A 1 86 ? 2.824 23.525 -52.002 1.00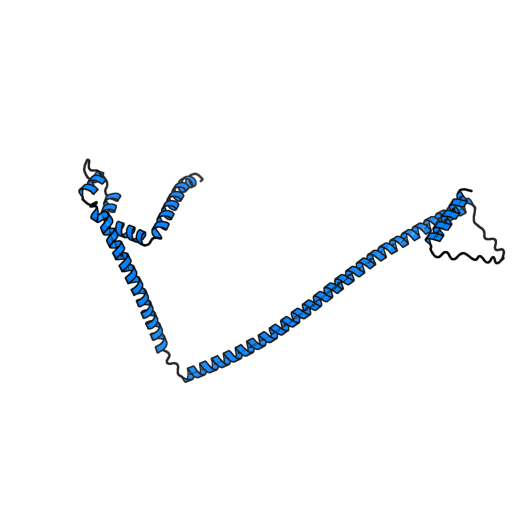 86.56 86 THR A N 1
ATOM 713 C CA . THR A 1 86 ? 2.314 22.880 -50.781 1.00 86.56 86 THR A CA 1
ATOM 714 C C . THR A 1 86 ? 2.238 21.382 -50.911 1.00 86.56 86 THR A C 1
ATOM 716 O O . THR A 1 86 ? 2.639 20.671 -49.993 1.00 86.56 86 THR A O 1
ATOM 719 N N . ILE A 1 87 ? 1.795 20.902 -52.072 1.00 88.62 87 ILE A N 1
ATOM 720 C CA . ILE A 1 87 ? 1.779 19.478 -52.389 1.00 88.62 87 ILE A CA 1
ATOM 721 C C . ILE A 1 87 ? 3.221 18.961 -52.425 1.00 88.62 87 ILE A C 1
ATOM 723 O O . ILE A 1 87 ? 3.540 17.988 -51.743 1.00 88.62 87 ILE A O 1
ATOM 727 N N . GLY A 1 88 ? 4.118 19.662 -53.129 1.00 89.12 88 GLY A N 1
ATOM 728 C CA . GLY A 1 88 ? 5.540 19.319 -53.178 1.00 89.12 88 GLY A CA 1
ATOM 729 C C . GLY A 1 88 ? 6.208 19.350 -51.800 1.00 89.12 88 GLY A C 1
ATOM 730 O O . GLY A 1 88 ? 6.920 18.417 -51.435 1.00 89.12 88 GLY A O 1
ATOM 731 N N . GLY A 1 89 ? 5.924 20.375 -50.995 1.00 85.62 89 GLY A N 1
ATOM 732 C CA . GLY A 1 89 ? 6.451 20.523 -49.639 1.00 85.62 89 GLY A CA 1
ATOM 733 C C . GLY A 1 89 ? 5.965 19.435 -48.681 1.00 85.62 89 GLY A C 1
ATOM 734 O O . GLY A 1 89 ? 6.758 18.929 -47.891 1.00 85.62 89 GLY A O 1
ATOM 735 N N . LEU A 1 90 ? 4.699 19.015 -48.775 1.00 85.62 90 LEU A N 1
ATOM 736 C CA . LEU A 1 90 ? 4.160 17.912 -47.970 1.00 85.62 90 LEU A CA 1
ATOM 737 C C . LEU A 1 90 ? 4.791 16.566 -48.336 1.00 85.62 90 LEU A C 1
ATOM 739 O O . LEU A 1 90 ? 5.131 15.785 -47.442 1.00 85.62 90 LEU A O 1
ATOM 743 N N . ILE A 1 91 ? 4.991 16.307 -49.631 1.00 89.06 91 ILE A N 1
ATOM 744 C CA . ILE A 1 91 ? 5.688 15.104 -50.108 1.00 89.06 91 ILE A CA 1
ATOM 745 C C . ILE A 1 91 ? 7.139 15.118 -49.615 1.00 89.06 91 ILE A C 1
ATOM 747 O O . ILE A 1 91 ? 7.602 14.140 -49.028 1.00 89.06 91 ILE A O 1
ATOM 751 N N . PHE A 1 92 ? 7.835 16.247 -49.771 1.00 89.00 92 PHE A N 1
ATOM 752 C CA . PHE A 1 92 ? 9.215 16.400 -49.320 1.00 89.00 92 PHE A CA 1
ATOM 753 C C . PHE A 1 92 ? 9.352 16.223 -47.805 1.00 89.00 92 PHE A C 1
ATOM 755 O O . PHE A 1 92 ? 10.226 15.488 -47.352 1.00 89.00 92 PHE A O 1
ATOM 762 N N . PHE A 1 93 ? 8.463 16.827 -47.013 1.00 84.75 93 PHE A N 1
ATOM 763 C CA . PHE A 1 93 ? 8.469 16.690 -45.557 1.00 84.75 93 PHE A CA 1
ATOM 764 C C . PHE A 1 93 ? 8.215 15.244 -45.112 1.00 84.75 93 PHE A C 1
ATOM 766 O O . PHE A 1 93 ? 8.857 14.758 -44.181 1.00 84.75 93 PHE A O 1
ATOM 773 N N . SER A 1 94 ? 7.328 14.529 -45.809 1.00 85.12 94 SER A N 1
ATOM 774 C CA . SER A 1 94 ? 7.052 13.113 -45.539 1.00 85.12 94 SER A CA 1
ATOM 775 C C . SER A 1 94 ? 8.274 12.234 -45.817 1.00 85.12 94 SER A C 1
ATOM 777 O O . SER A 1 94 ? 8.626 11.387 -44.996 1.00 85.12 94 SER A O 1
ATOM 779 N N . ILE A 1 95 ? 8.968 12.480 -46.934 1.00 89.56 95 ILE A N 1
ATOM 780 C CA . ILE A 1 95 ? 10.222 11.796 -47.276 1.00 89.56 95 ILE A CA 1
ATOM 781 C C . ILE A 1 95 ? 11.302 12.136 -46.244 1.00 89.56 95 ILE A C 1
ATOM 783 O O . ILE A 1 95 ? 11.960 11.243 -45.718 1.00 89.56 95 ILE A O 1
ATOM 787 N N . PHE A 1 96 ? 11.458 13.412 -45.897 1.00 88.69 96 PHE A N 1
ATOM 788 C CA . PHE A 1 96 ? 12.447 13.864 -44.922 1.00 88.69 96 PHE A CA 1
ATOM 789 C C . PHE A 1 96 ? 12.242 13.218 -43.545 1.00 88.69 96 PHE A C 1
ATOM 791 O O . PHE A 1 96 ? 13.202 12.747 -42.943 1.00 88.69 96 PHE A O 1
ATOM 798 N N . ASN A 1 97 ? 10.996 13.114 -43.076 1.00 87.69 97 ASN A N 1
ATOM 799 C CA . ASN A 1 97 ? 10.677 12.456 -41.808 1.00 87.69 97 ASN A CA 1
ATOM 800 C C . ASN A 1 97 ? 11.013 10.950 -41.819 1.00 87.69 97 ASN A C 1
ATOM 802 O O . ASN A 1 97 ? 11.416 10.376 -40.810 1.00 87.69 97 ASN A O 1
ATOM 806 N N . TYR A 1 98 ? 10.894 10.293 -42.973 1.00 90.94 98 TYR A N 1
ATOM 807 C CA . TYR A 1 98 ? 11.360 8.916 -43.122 1.00 90.94 98 TYR A CA 1
ATOM 808 C C . TYR A 1 98 ? 12.893 8.821 -43.011 1.00 90.94 98 TYR A C 1
ATOM 810 O O . TYR A 1 98 ? 13.415 7.968 -42.286 1.00 90.94 98 TYR A O 1
ATOM 818 N N . TRP A 1 99 ? 13.623 9.738 -43.653 1.00 91.19 99 TRP A N 1
ATOM 819 C CA . TRP A 1 99 ? 15.088 9.797 -43.573 1.00 91.19 99 TRP A CA 1
ATOM 820 C C . TRP A 1 99 ? 15.605 10.080 -42.161 1.00 91.19 99 TRP A C 1
ATOM 822 O O . TRP A 1 99 ? 16.574 9.450 -41.736 1.00 91.19 99 TRP A O 1
ATOM 832 N N . THR A 1 100 ? 14.964 10.975 -41.405 1.00 86.50 100 THR A N 1
ATOM 833 C CA . THR A 1 100 ? 15.376 11.276 -40.023 1.00 86.50 100 THR A CA 1
ATOM 834 C C . THR A 1 100 ? 15.226 10.060 -39.109 1.00 86.50 100 THR A C 1
ATOM 836 O O . THR A 1 100 ? 16.108 9.800 -38.288 1.00 86.50 100 THR A O 1
ATOM 839 N N . LEU A 1 101 ? 14.166 9.263 -39.283 1.00 86.75 101 LEU A N 1
ATOM 840 C CA . LEU A 1 101 ? 13.974 8.014 -38.541 1.00 86.75 101 LEU A CA 1
ATOM 841 C C . LEU A 1 101 ? 15.048 6.972 -38.877 1.00 86.75 101 LEU A C 1
ATOM 843 O O . LEU A 1 101 ? 15.560 6.311 -37.970 1.00 86.75 101 LEU A O 1
ATOM 847 N N . LEU A 1 102 ? 15.413 6.830 -40.156 1.00 86.75 102 LEU A N 1
ATOM 848 C CA . LEU A 1 102 ? 16.501 5.937 -40.568 1.00 86.75 102 LEU A CA 1
ATOM 849 C C . LEU A 1 102 ? 17.849 6.387 -40.001 1.00 86.75 102 LEU A C 1
ATOM 851 O O . LEU A 1 102 ? 18.581 5.571 -39.439 1.00 86.75 102 LEU A O 1
ATOM 855 N N . PHE A 1 103 ? 18.149 7.683 -40.080 1.00 89.38 103 PHE A N 1
ATOM 856 C CA . PHE A 1 103 ? 19.381 8.244 -39.537 1.00 89.38 103 PHE A CA 1
ATOM 857 C C . PHE A 1 103 ? 19.492 7.996 -38.029 1.00 89.38 103 PHE A C 1
ATOM 859 O O . PHE A 1 103 ? 20.535 7.566 -37.543 1.00 89.38 103 PHE A O 1
ATOM 866 N N . LEU A 1 104 ? 18.395 8.176 -37.288 1.00 87.88 104 LEU A N 1
ATOM 867 C CA . LEU A 1 104 ? 18.362 7.958 -35.843 1.00 87.88 104 LEU A CA 1
ATOM 868 C C . LEU A 1 104 ? 18.580 6.487 -35.456 1.00 87.88 104 LEU A C 1
ATOM 870 O O . LEU A 1 104 ? 19.236 6.219 -34.448 1.00 87.88 104 LEU A O 1
ATOM 874 N N . LYS A 1 105 ? 18.072 5.534 -36.249 1.00 85.50 105 LYS A N 1
ATOM 875 C CA . LYS A 1 105 ? 18.343 4.098 -36.049 1.00 85.50 105 LYS A CA 1
ATOM 876 C C . LYS A 1 105 ? 19.820 3.774 -36.258 1.00 85.50 105 LYS A C 1
ATOM 878 O O . LYS A 1 105 ? 20.446 3.224 -35.359 1.00 85.50 105 LYS A O 1
ATOM 883 N N . ILE A 1 106 ? 20.389 4.209 -37.384 1.00 85.38 106 ILE A N 1
ATOM 884 C CA . ILE A 1 106 ? 21.810 3.995 -37.704 1.00 85.38 106 ILE A CA 1
ATOM 885 C C . ILE A 1 106 ? 22.705 4.598 -36.615 1.00 85.38 106 ILE A C 1
ATOM 887 O O . ILE A 1 106 ? 23.692 3.994 -36.198 1.00 85.38 106 ILE A O 1
ATOM 891 N N . TRP A 1 107 ? 22.349 5.781 -36.115 1.00 81.56 107 TRP A N 1
ATOM 892 C CA . TRP A 1 107 ? 23.134 6.455 -35.088 1.00 81.56 107 TRP A CA 1
ATOM 893 C C . TRP A 1 107 ? 23.088 5.731 -33.739 1.00 81.56 107 TRP A C 1
ATOM 895 O O . TRP A 1 107 ? 24.122 5.606 -33.083 1.00 81.56 107 TRP A O 1
ATOM 905 N N . LYS A 1 108 ? 21.921 5.197 -33.350 1.00 78.50 108 LYS A N 1
ATOM 906 C CA . LYS A 1 108 ? 21.793 4.345 -32.160 1.00 78.50 108 LYS A CA 1
ATOM 907 C C . LYS A 1 108 ? 22.638 3.083 -32.290 1.00 78.50 108 LYS A C 1
ATOM 909 O O . LYS A 1 108 ? 23.453 2.825 -31.408 1.00 78.50 108 LYS A O 1
ATOM 914 N N . ASP A 1 109 ? 22.512 2.360 -33.398 1.00 77.94 109 ASP A N 1
ATOM 915 C CA . ASP A 1 109 ? 23.263 1.119 -33.616 1.00 77.94 109 ASP A CA 1
ATOM 916 C C . ASP A 1 109 ? 24.777 1.372 -33.584 1.00 77.94 109 ASP A C 1
ATOM 918 O O . ASP A 1 109 ? 25.525 0.622 -32.955 1.00 77.94 109 ASP A O 1
ATOM 922 N N . LEU A 1 110 ? 25.248 2.484 -34.157 1.00 75.62 110 LEU A N 1
ATOM 923 C CA . LEU A 1 110 ? 26.660 2.872 -34.097 1.00 75.62 110 LEU A CA 1
ATOM 924 C C . LEU A 1 110 ? 27.139 3.238 -32.685 1.00 75.62 110 LEU A C 1
ATOM 926 O O . LEU A 1 110 ? 28.294 2.952 -32.353 1.00 75.62 110 LEU A O 1
ATOM 930 N N . GLN A 1 111 ? 26.297 3.860 -31.854 1.00 68.94 111 GLN A N 1
ATOM 931 C CA . GLN A 1 111 ? 26.653 4.136 -30.460 1.00 68.94 111 GLN A CA 1
ATOM 932 C C . GLN A 1 111 ? 26.714 2.853 -29.625 1.00 68.94 111 GLN A C 1
ATOM 934 O O . GLN A 1 111 ? 27.710 2.640 -28.932 1.00 68.94 111 GLN A O 1
ATOM 939 N N . PHE A 1 112 ? 25.725 1.962 -29.743 1.00 60.22 112 PHE A N 1
ATOM 940 C CA . PHE A 1 112 ? 25.720 0.692 -29.008 1.00 60.22 112 PHE A CA 1
ATOM 941 C C . PHE A 1 112 ? 26.869 -0.231 -29.442 1.00 60.22 112 PHE A C 1
ATOM 943 O O . PHE A 1 112 ? 27.575 -0.774 -28.595 1.00 60.22 112 PHE A O 1
ATOM 950 N N . THR A 1 113 ? 27.177 -0.294 -30.742 1.00 58.47 113 THR A N 1
ATOM 951 C CA . THR A 1 113 ? 28.284 -1.123 -31.261 1.00 58.47 113 THR A CA 1
ATOM 952 C C . THR A 1 113 ? 29.665 -0.647 -30.779 1.00 58.47 113 THR A C 1
ATOM 954 O O . THR A 1 113 ? 30.601 -1.443 -30.671 1.00 58.47 113 THR A O 1
ATOM 957 N N . LYS A 1 114 ? 29.836 0.651 -30.482 1.00 56.53 114 LYS A N 1
ATOM 958 C CA . LYS A 1 114 ? 31.093 1.189 -29.924 1.00 56.53 114 LYS A CA 1
ATOM 959 C C . LYS A 1 114 ? 31.244 0.937 -28.421 1.00 56.53 114 LYS A C 1
ATOM 961 O O . LYS A 1 114 ? 32.380 0.893 -27.951 1.00 56.53 114 LYS A O 1
ATOM 966 N N . ILE A 1 115 ? 30.139 0.778 -27.693 1.00 56.00 115 ILE A N 1
ATOM 967 C CA . ILE A 1 115 ? 30.145 0.470 -26.257 1.00 56.00 115 ILE A CA 1
ATOM 968 C C . ILE A 1 115 ? 30.476 -1.015 -26.046 1.00 56.00 115 ILE A C 1
ATOM 970 O O . ILE A 1 115 ? 31.381 -1.318 -25.273 1.00 56.00 115 ILE A O 1
ATOM 974 N N . ASP A 1 116 ? 29.873 -1.918 -26.827 1.00 55.78 116 ASP A N 1
ATOM 975 C CA . ASP A 1 116 ? 30.085 -3.371 -26.688 1.00 55.78 116 ASP A CA 1
ATOM 976 C C . ASP A 1 116 ? 31.519 -3.829 -27.007 1.00 55.78 116 ASP A C 1
ATOM 978 O O . ASP A 1 116 ? 32.044 -4.761 -26.401 1.00 55.78 116 ASP A O 1
ATOM 982 N N . LYS A 1 117 ? 32.218 -3.156 -27.930 1.00 55.28 117 LYS A N 1
ATOM 983 C CA . LYS A 1 117 ? 33.579 -3.564 -28.332 1.00 55.28 117 LYS A CA 1
ATOM 984 C C . LYS A 1 117 ? 34.662 -3.300 -27.279 1.00 55.28 117 LYS A C 1
ATOM 986 O O . LYS A 1 117 ? 35.759 -3.842 -27.418 1.00 55.28 117 LYS A O 1
ATOM 991 N N . LYS A 1 118 ? 34.400 -2.475 -26.258 1.00 54.50 118 LYS A N 1
ATOM 992 C CA . LYS A 1 118 ? 35.380 -2.176 -25.192 1.00 54.50 118 LYS A CA 1
ATOM 993 C C . LYS A 1 118 ? 35.365 -3.186 -24.046 1.00 54.50 118 LYS A C 1
ATOM 995 O O . LYS A 1 118 ? 36.315 -3.222 -23.273 1.00 54.50 118 LYS A O 1
ATOM 1000 N N . THR A 1 119 ? 34.352 -4.036 -23.973 1.00 53.09 119 THR A N 1
ATOM 1001 C CA . THR A 1 119 ? 34.218 -5.078 -22.957 1.00 53.09 119 THR A CA 1
ATOM 1002 C C . THR A 1 119 ? 34.200 -6.435 -23.641 1.00 53.09 119 THR A C 1
ATOM 1004 O O . THR A 1 119 ? 33.156 -7.062 -23.787 1.00 53.09 119 THR A O 1
ATOM 1007 N N . LYS A 1 120 ? 35.376 -6.930 -24.049 1.00 58.59 120 LYS A N 1
ATOM 1008 C CA . LYS A 1 120 ? 35.565 -8.384 -24.105 1.00 58.59 120 LYS A CA 1
ATOM 1009 C C . LYS A 1 120 ? 35.518 -8.863 -22.657 1.00 58.59 120 LYS A C 1
ATOM 1011 O O . LYS A 1 120 ? 36.545 -8.890 -21.992 1.00 58.59 120 LYS A O 1
ATOM 1016 N N . VAL A 1 121 ? 34.312 -9.101 -22.148 1.00 60.56 121 VAL A N 1
ATOM 1017 C CA . VAL A 1 121 ? 34.117 -9.705 -20.832 1.00 60.56 121 VAL A CA 1
ATOM 1018 C C . VAL A 1 121 ? 34.754 -11.083 -20.916 1.00 60.56 121 VAL A C 1
ATOM 1020 O O . VAL A 1 121 ? 34.375 -11.882 -21.775 1.00 60.56 121 VAL A O 1
ATOM 1023 N N . ASP A 1 122 ? 35.780 -11.317 -20.104 1.00 74.25 122 ASP A N 1
ATOM 1024 C CA . ASP A 1 122 ? 36.398 -12.631 -20.012 1.00 74.25 122 ASP A CA 1
ATOM 1025 C C . ASP A 1 122 ? 35.313 -13.645 -19.616 1.00 74.25 122 ASP A C 1
ATOM 1027 O O . ASP A 1 122 ? 34.466 -13.373 -18.760 1.00 74.25 122 ASP A O 1
ATOM 1031 N N . ALA A 1 123 ? 35.295 -14.811 -20.263 1.00 78.69 123 ALA A N 1
ATOM 1032 C CA . ALA A 1 123 ? 34.276 -15.831 -20.016 1.00 78.69 123 ALA A CA 1
ATOM 1033 C C . ALA A 1 123 ? 34.276 -16.278 -18.542 1.00 78.69 123 ALA A C 1
ATOM 1035 O O . ALA A 1 123 ? 33.239 -16.669 -18.003 1.00 78.69 123 ALA A O 1
ATOM 1036 N N . THR A 1 124 ? 35.434 -16.171 -17.884 1.00 81.44 124 THR A N 1
ATOM 1037 C CA . THR A 1 124 ? 35.614 -16.458 -16.458 1.00 81.44 124 THR A CA 1
ATOM 1038 C C . THR A 1 124 ? 34.884 -15.450 -15.562 1.00 81.44 124 THR A C 1
ATOM 1040 O O . THR A 1 124 ? 34.202 -15.853 -14.619 1.00 81.44 124 THR A O 1
ATOM 1043 N N . ASP A 1 125 ? 34.953 -14.157 -15.882 1.00 82.75 125 ASP A N 1
ATOM 1044 C CA . ASP A 1 125 ? 34.266 -13.096 -15.142 1.00 82.75 125 ASP A CA 1
ATOM 1045 C C . ASP A 1 125 ? 32.753 -13.160 -15.354 1.00 82.75 125 ASP A C 1
ATOM 1047 O O . ASP A 1 125 ? 31.985 -12.979 -14.408 1.00 82.75 125 ASP A O 1
ATOM 1051 N N . TYR A 1 126 ? 32.310 -13.507 -16.568 1.00 85.50 126 TYR A N 1
ATOM 1052 C CA . TYR A 1 126 ? 30.891 -13.744 -16.837 1.00 85.50 126 TYR A CA 1
ATOM 1053 C C . TYR A 1 126 ? 30.340 -14.920 -16.019 1.00 85.50 126 TYR A C 1
ATOM 1055 O O . TYR A 1 126 ? 29.257 -14.816 -15.445 1.00 85.50 126 TYR A O 1
ATOM 1063 N N . ALA A 1 127 ? 31.089 -16.024 -15.923 1.00 86.81 127 ALA A N 1
ATOM 1064 C CA . ALA A 1 127 ? 30.685 -17.181 -15.127 1.00 86.81 127 ALA A CA 1
ATOM 1065 C C . ALA A 1 127 ? 30.576 -16.846 -13.629 1.00 86.81 127 ALA A C 1
ATOM 1067 O O . ALA A 1 127 ? 29.597 -17.237 -12.995 1.00 86.81 127 ALA A O 1
ATOM 1068 N N . LYS A 1 128 ? 31.525 -16.074 -13.078 1.00 93.06 128 LYS A N 1
ATOM 1069 C CA . LYS A 1 128 ? 31.459 -15.589 -11.686 1.00 93.06 128 LYS A CA 1
ATOM 1070 C C . LYS A 1 128 ? 30.251 -14.690 -11.452 1.00 93.06 128 LYS A C 1
ATOM 1072 O O . LYS A 1 128 ? 29.523 -14.891 -10.487 1.00 93.06 128 LYS A O 1
ATOM 1077 N N . LEU A 1 129 ? 30.006 -13.742 -12.356 1.00 91.69 129 LEU A N 1
ATOM 1078 C CA . LEU A 1 129 ? 28.863 -12.836 -12.254 1.00 91.69 129 LEU A CA 1
ATOM 1079 C C . LEU A 1 129 ? 27.534 -13.599 -12.320 1.00 91.69 129 LEU A C 1
ATOM 1081 O O . LEU A 1 129 ? 26.591 -13.277 -11.598 1.00 91.69 129 LEU A O 1
ATOM 1085 N N . LEU A 1 130 ? 27.455 -14.625 -13.171 1.00 92.62 130 LEU A N 1
ATOM 1086 C CA . LEU A 1 130 ? 26.281 -15.483 -13.258 1.00 92.62 130 LEU A CA 1
ATOM 1087 C C . LEU A 1 130 ? 26.073 -16.269 -11.959 1.00 92.62 130 LEU A C 1
ATOM 1089 O O . LEU A 1 130 ? 24.947 -16.329 -11.467 1.00 92.62 130 LEU A O 1
ATOM 1093 N N . ASP A 1 131 ? 27.139 -16.819 -11.378 1.00 95.31 131 ASP A N 1
ATOM 1094 C CA . ASP A 1 131 ? 27.064 -17.535 -10.103 1.00 95.31 131 ASP A CA 1
ATOM 1095 C C . ASP A 1 131 ? 26.615 -16.603 -8.964 1.00 95.31 131 ASP A C 1
ATOM 1097 O O . ASP A 1 131 ? 25.636 -16.894 -8.274 1.00 95.31 131 ASP A O 1
ATOM 1101 N N . GLU A 1 132 ? 27.210 -15.412 -8.844 1.00 95.81 132 GLU A N 1
ATOM 1102 C CA . GLU A 1 132 ? 26.777 -14.374 -7.897 1.00 95.81 132 GLU A CA 1
ATOM 1103 C C . GLU A 1 132 ? 25.305 -13.996 -8.087 1.00 95.81 132 GLU A C 1
ATOM 1105 O O . GLU A 1 132 ? 24.546 -13.914 -7.116 1.00 95.81 132 GLU A O 1
ATOM 1110 N N . PHE A 1 133 ? 24.866 -13.824 -9.335 1.00 95.88 133 PHE A N 1
ATOM 1111 C CA . PHE A 1 133 ? 23.477 -13.510 -9.646 1.00 95.88 133 PHE A CA 1
ATOM 1112 C C . PHE A 1 133 ? 22.531 -14.648 -9.245 1.00 95.88 133 PHE A C 1
ATOM 1114 O O . PHE A 1 133 ? 21.467 -14.397 -8.671 1.00 95.88 133 PHE A O 1
ATOM 1121 N N . THR A 1 134 ? 22.905 -15.907 -9.489 1.00 95.38 134 THR A N 1
ATOM 1122 C CA . THR A 1 134 ? 22.092 -17.064 -9.082 1.00 95.38 134 THR A CA 1
ATOM 1123 C C . THR A 1 134 ? 22.046 -17.240 -7.564 1.00 95.38 134 THR A C 1
ATOM 1125 O O . THR A 1 134 ? 20.966 -17.479 -7.013 1.00 95.38 134 THR A O 1
ATOM 1128 N N . ASN A 1 135 ? 23.165 -17.025 -6.870 1.00 97.25 135 ASN A N 1
ATOM 1129 C CA . ASN A 1 135 ? 23.248 -17.047 -5.410 1.00 97.25 135 ASN A CA 1
ATOM 1130 C C . ASN A 1 135 ? 22.422 -15.917 -4.783 1.00 97.25 135 ASN A C 1
ATOM 1132 O O . ASN A 1 135 ? 21.663 -16.145 -3.834 1.00 97.25 135 ASN A O 1
ATOM 1136 N N . SER A 1 136 ? 22.488 -14.717 -5.360 1.00 95.38 136 SER A N 1
ATOM 1137 C CA . SER A 1 136 ? 21.666 -13.574 -4.962 1.00 95.38 136 SER A CA 1
ATOM 1138 C C . SER A 1 136 ? 20.176 -13.867 -5.168 1.00 95.38 136 SER A C 1
ATOM 1140 O O . SER A 1 136 ? 19.380 -13.727 -4.239 1.00 95.38 136 SER A O 1
ATOM 1142 N N . LYS A 1 137 ? 19.796 -14.404 -6.336 1.00 96.62 137 LYS A N 1
ATOM 1143 C CA . LYS A 1 137 ? 18.416 -14.816 -6.639 1.00 96.62 137 LYS A CA 1
ATOM 1144 C C . LYS A 1 137 ? 17.893 -15.867 -5.656 1.00 96.62 137 LYS A C 1
ATOM 1146 O O . LYS A 1 137 ? 16.762 -15.750 -5.190 1.00 96.62 137 LYS A O 1
ATOM 1151 N N . SER A 1 138 ? 18.705 -16.869 -5.321 1.00 96.19 138 SER A N 1
ATOM 1152 C CA . SER A 1 138 ? 18.366 -17.904 -4.333 1.00 96.19 138 SER A CA 1
ATOM 1153 C C . SER A 1 138 ? 18.179 -17.315 -2.932 1.00 96.19 138 SER A C 1
ATOM 1155 O O . SER A 1 138 ? 17.223 -17.649 -2.230 1.00 96.19 138 SER A O 1
ATOM 1157 N N . THR A 1 139 ? 19.046 -16.379 -2.541 1.00 97.00 139 THR A N 1
ATOM 1158 C CA . THR A 1 139 ? 18.954 -15.678 -1.252 1.00 97.00 139 THR A CA 1
ATOM 1159 C C . THR A 1 139 ? 17.683 -14.838 -1.167 1.00 97.00 139 THR A C 1
ATOM 1161 O O . THR A 1 139 ? 16.947 -14.943 -0.185 1.00 97.00 139 THR A O 1
ATOM 1164 N N . PHE A 1 140 ? 17.368 -14.072 -2.214 1.00 97.25 140 PHE A N 1
ATOM 1165 C CA . PHE A 1 140 ? 16.130 -13.298 -2.274 1.00 97.25 140 PHE A CA 1
ATOM 1166 C C . PHE A 1 140 ? 14.887 -14.186 -2.272 1.00 97.25 140 PHE A C 1
ATOM 1168 O O . PHE A 1 140 ? 13.932 -13.870 -1.570 1.00 97.25 140 PHE A O 1
ATOM 1175 N N . ALA A 1 141 ? 14.898 -15.320 -2.978 1.00 96.38 141 ALA A N 1
ATOM 1176 C CA . ALA A 1 141 ? 13.789 -16.273 -2.937 1.00 96.38 141 ALA A CA 1
ATOM 1177 C C . ALA A 1 141 ? 13.540 -16.789 -1.509 1.00 96.38 141 ALA A C 1
ATOM 1179 O O . ALA A 1 141 ? 12.409 -16.748 -1.028 1.00 96.38 141 ALA A O 1
ATOM 1180 N N . LYS A 1 142 ? 14.602 -17.169 -0.783 1.00 97.62 142 LYS A N 1
ATOM 1181 C CA . LYS A 1 142 ? 14.499 -17.597 0.623 1.00 97.62 142 LYS A CA 1
ATOM 1182 C C . LYS A 1 142 ? 13.967 -16.490 1.537 1.00 97.62 142 LYS A C 1
ATOM 1184 O O . LYS A 1 142 ? 13.148 -16.776 2.406 1.00 97.62 142 LYS A O 1
ATOM 1189 N N . GLN A 1 143 ? 14.410 -15.246 1.342 1.00 96.81 143 GLN A N 1
ATOM 1190 C CA . GLN A 1 143 ? 13.931 -14.093 2.114 1.00 96.81 143 GLN A CA 1
ATOM 1191 C C . GLN A 1 143 ? 12.456 -13.782 1.835 1.00 96.81 143 GLN A C 1
ATOM 1193 O O . GLN A 1 143 ? 11.695 -13.505 2.761 1.00 96.81 143 GLN A O 1
ATOM 1198 N N . ILE A 1 144 ? 12.032 -13.860 0.572 1.00 97.19 144 ILE A N 1
ATOM 1199 C CA . ILE A 1 144 ? 10.627 -13.694 0.186 1.00 97.19 144 ILE A CA 1
ATOM 1200 C C . ILE A 1 144 ? 9.775 -14.786 0.839 1.00 97.19 144 ILE A C 1
ATOM 1202 O O . ILE A 1 144 ? 8.732 -14.483 1.417 1.00 97.19 144 ILE A O 1
ATOM 1206 N N . ASP A 1 145 ? 10.234 -16.037 0.818 1.00 97.81 145 ASP A N 1
ATOM 1207 C CA . ASP A 1 145 ? 9.524 -17.150 1.450 1.00 97.81 145 ASP A CA 1
ATOM 1208 C C . ASP A 1 145 ? 9.430 -16.992 2.973 1.00 97.81 145 ASP A C 1
ATOM 1210 O O . ASP A 1 145 ? 8.366 -17.240 3.549 1.00 97.81 145 ASP A O 1
ATOM 1214 N N . SER A 1 146 ? 10.499 -16.547 3.645 1.00 97.81 146 SER A N 1
ATOM 1215 C CA . SER A 1 146 ? 10.456 -16.281 5.089 1.00 97.81 146 SER A CA 1
ATOM 1216 C C . SER A 1 146 ? 9.518 -15.126 5.434 1.00 97.81 146 SER A C 1
ATOM 1218 O O . SER A 1 146 ? 8.711 -15.260 6.352 1.00 97.81 146 SER A O 1
ATOM 1220 N N . LEU A 1 147 ? 9.558 -14.033 4.664 1.00 97.25 147 LEU A N 1
ATOM 1221 C CA . LEU A 1 147 ? 8.675 -12.879 4.862 1.00 97.25 147 LEU A CA 1
ATOM 1222 C C . LEU A 1 147 ? 7.208 -13.236 4.611 1.00 97.25 147 LEU A C 1
ATOM 1224 O O . LEU A 1 147 ? 6.325 -12.784 5.337 1.00 97.25 147 LEU A O 1
ATOM 1228 N N . ASN A 1 148 ? 6.927 -14.080 3.617 1.00 96.38 148 ASN A N 1
ATOM 1229 C CA . ASN A 1 148 ? 5.572 -14.564 3.364 1.00 96.38 148 ASN A CA 1
ATOM 1230 C C . ASN A 1 148 ? 5.060 -15.428 4.521 1.00 96.38 148 ASN A C 1
ATOM 1232 O O . ASN A 1 148 ? 3.921 -15.245 4.952 1.00 96.38 148 ASN A O 1
ATOM 1236 N N . LYS A 1 149 ? 5.897 -16.316 5.073 1.00 97.44 149 LYS A N 1
ATOM 1237 C CA . LYS A 1 149 ? 5.539 -17.104 6.265 1.00 97.44 149 LYS A CA 1
ATOM 1238 C C . LYS A 1 149 ? 5.249 -16.200 7.462 1.00 97.44 149 LYS A C 1
ATOM 1240 O O . LYS A 1 149 ? 4.193 -16.335 8.078 1.00 97.44 149 LYS A O 1
ATOM 1245 N N . GLU A 1 150 ? 6.121 -15.240 7.748 1.00 97.31 150 GLU A N 1
ATOM 1246 C CA . GLU A 1 150 ? 5.918 -14.274 8.833 1.00 97.31 150 GLU A CA 1
ATOM 1247 C C . GLU A 1 150 ? 4.623 -13.472 8.644 1.00 97.31 150 GLU A C 1
ATOM 1249 O O . GLU A 1 150 ? 3.802 -13.382 9.557 1.00 97.31 150 GLU A O 1
ATOM 1254 N N . LYS A 1 151 ? 4.370 -12.984 7.426 1.00 97.12 151 LYS A N 1
ATOM 1255 C CA . LYS A 1 151 ? 3.133 -12.275 7.084 1.00 97.12 151 LYS A CA 1
ATOM 1256 C C . LYS A 1 151 ? 1.892 -13.125 7.353 1.00 97.12 151 LYS A C 1
ATOM 1258 O O . LYS A 1 151 ? 0.926 -12.610 7.912 1.00 97.12 151 LYS A O 1
ATOM 1263 N N . THR A 1 152 ? 1.905 -14.409 6.991 1.00 96.38 152 THR A N 1
ATOM 1264 C CA . THR A 1 152 ? 0.765 -15.304 7.264 1.00 96.38 152 THR A CA 1
ATOM 1265 C C . THR A 1 152 ? 0.545 -15.535 8.759 1.00 96.38 152 THR A C 1
ATOM 1267 O O . THR A 1 152 ? -0.601 -15.539 9.208 1.00 96.38 152 THR A O 1
ATOM 1270 N N . LEU A 1 153 ? 1.621 -15.648 9.548 1.00 97.81 153 LEU A N 1
ATOM 1271 C CA . LEU A 1 153 ? 1.535 -15.782 11.005 1.00 97.81 153 LEU A CA 1
ATOM 1272 C C . LEU A 1 153 ? 0.963 -14.515 11.651 1.00 97.81 153 LEU A C 1
ATOM 1274 O O . LEU A 1 153 ? 0.016 -14.603 12.431 1.00 97.81 153 LEU A O 1
ATOM 1278 N N . LEU A 1 154 ? 1.465 -13.340 11.265 1.00 97.12 154 LEU A N 1
ATOM 1279 C CA . LEU A 1 154 ? 0.966 -12.051 11.755 1.00 97.12 154 LEU A CA 1
ATOM 1280 C C . LEU A 1 154 ? -0.503 -11.824 11.380 1.00 97.12 154 LEU A C 1
ATOM 1282 O O . LEU A 1 154 ? -1.282 -11.298 12.178 1.00 97.12 154 LEU A O 1
ATOM 1286 N N . GLN A 1 155 ? -0.917 -12.246 10.183 1.00 96.94 155 GLN A N 1
ATOM 1287 C CA . GLN A 1 155 ? -2.321 -12.194 9.771 1.00 96.94 155 GLN A CA 1
ATOM 1288 C C . GLN A 1 155 ? -3.200 -13.102 10.638 1.00 96.94 155 GLN A C 1
ATOM 1290 O O . GLN A 1 155 ? -4.252 -12.655 11.101 1.00 96.94 155 GLN A O 1
ATOM 1295 N N . ALA A 1 156 ? -2.765 -14.335 10.904 1.00 97.31 156 ALA A N 1
ATOM 1296 C CA . ALA A 1 156 ? -3.485 -15.255 11.781 1.00 97.31 156 ALA A CA 1
ATOM 1297 C C . ALA A 1 156 ? -3.593 -14.710 13.217 1.00 97.31 156 ALA A C 1
ATOM 1299 O O . ALA A 1 156 ? -4.666 -14.756 13.824 1.00 97.31 156 ALA A O 1
ATOM 1300 N N . GLU A 1 157 ? -2.516 -14.125 13.745 1.00 97.69 157 GLU A N 1
ATOM 1301 C CA . GLU A 1 157 ? -2.526 -13.496 15.065 1.00 97.69 157 GLU A CA 1
ATOM 1302 C C . GLU A 1 157 ? -3.464 -12.283 15.115 1.00 97.69 157 GLU A C 1
ATOM 1304 O O . GLU A 1 157 ? -4.248 -12.148 16.055 1.00 97.69 157 GLU A O 1
ATOM 1309 N N . THR A 1 158 ? -3.467 -11.452 14.072 1.00 97.00 158 THR A N 1
ATOM 1310 C CA . THR A 1 158 ? -4.374 -10.300 13.966 1.00 97.00 158 THR A CA 1
ATOM 1311 C C . THR A 1 158 ? -5.841 -10.736 13.983 1.00 97.00 158 THR A C 1
ATOM 1313 O O . THR A 1 158 ? -6.669 -10.100 14.637 1.00 97.00 158 THR A O 1
ATOM 1316 N N . VAL A 1 159 ? -6.187 -11.825 13.287 1.00 97.94 159 VAL A N 1
ATOM 1317 C CA . VAL A 1 159 ? -7.549 -12.387 13.309 1.00 97.94 159 VAL A CA 1
ATOM 1318 C C . VAL A 1 159 ? -7.911 -12.857 14.717 1.00 97.94 159 VAL A C 1
ATOM 1320 O O . VAL A 1 159 ? -8.947 -12.454 15.245 1.00 97.94 159 VAL A O 1
ATOM 1323 N N . LYS A 1 160 ? -7.017 -13.605 15.371 1.00 97.81 160 LYS A N 1
ATOM 1324 C CA . LYS A 1 160 ? -7.218 -14.086 16.745 1.00 97.81 160 LYS A CA 1
ATOM 1325 C C . LYS A 1 160 ? -7.388 -12.942 17.749 1.00 97.81 160 LYS A C 1
ATOM 1327 O O . LYS A 1 160 ? -8.213 -13.024 18.657 1.00 97.81 160 LYS A O 1
ATOM 1332 N N . GLN A 1 161 ? -6.622 -11.863 17.602 1.00 97.44 161 GLN A N 1
ATOM 1333 C CA . GLN A 1 161 ? -6.760 -10.675 18.447 1.00 97.44 161 GLN A CA 1
ATOM 1334 C C . GLN A 1 161 ? -8.098 -9.962 18.206 1.00 97.44 161 GLN A C 1
ATOM 1336 O O . GLN A 1 161 ? -8.758 -9.581 19.170 1.00 97.44 161 GLN A O 1
ATOM 1341 N N . LYS A 1 162 ? -8.550 -9.847 16.950 1.00 97.88 162 LYS A N 1
ATOM 1342 C CA . LYS A 1 162 ? -9.874 -9.283 16.629 1.00 97.88 162 LYS A CA 1
ATOM 1343 C C . LYS A 1 162 ? -11.017 -10.097 17.229 1.00 97.88 162 LYS A C 1
ATOM 1345 O O . LYS A 1 162 ? -11.972 -9.512 17.729 1.00 97.88 162 LYS A O 1
ATOM 1350 N N . GLU A 1 163 ? -10.924 -11.422 17.204 1.00 97.81 163 GLU A N 1
ATOM 1351 C CA . GLU A 1 163 ? -11.914 -12.294 17.847 1.00 97.81 163 GLU A CA 1
ATOM 1352 C C . GLU A 1 163 ? -11.946 -12.089 19.363 1.00 97.81 163 GLU A C 1
ATOM 1354 O O . GLU A 1 163 ? -13.022 -11.921 19.932 1.00 97.81 163 GLU A O 1
ATOM 1359 N N . ARG A 1 164 ? -10.779 -12.000 20.015 1.00 97.62 164 ARG A N 1
ATOM 1360 C CA . ARG A 1 164 ? -10.696 -11.692 21.454 1.00 97.62 164 ARG A CA 1
ATOM 1361 C C . ARG A 1 164 ? -11.318 -10.343 21.802 1.00 97.62 164 ARG A C 1
ATOM 1363 O O . ARG A 1 164 ? -12.017 -10.248 22.803 1.00 97.62 164 ARG A O 1
ATOM 1370 N N . ILE A 1 165 ? -11.077 -9.319 20.982 1.00 97.94 165 ILE A N 1
ATOM 1371 C CA . ILE A 1 165 ? -11.672 -7.992 21.178 1.00 97.94 165 ILE A CA 1
ATOM 1372 C C . ILE A 1 165 ? -13.198 -8.076 21.097 1.00 97.94 165 ILE A C 1
ATOM 1374 O O . ILE A 1 165 ? -13.863 -7.557 21.984 1.00 97.94 165 ILE A O 1
ATOM 1378 N N . LYS A 1 166 ? -13.754 -8.786 20.107 1.00 98.12 166 LYS A N 1
ATOM 1379 C CA . LYS A 1 166 ? -15.211 -8.962 19.990 1.00 98.12 166 LYS A CA 1
ATOM 1380 C C . LYS A 1 166 ? -15.824 -9.639 21.215 1.00 98.12 166 LYS A C 1
ATOM 1382 O O . LYS A 1 166 ? -16.833 -9.165 21.723 1.00 98.12 166 LYS A O 1
ATOM 1387 N N . VAL A 1 167 ? -15.198 -10.709 21.711 1.00 98.25 167 VAL A N 1
ATOM 1388 C CA . VAL A 1 167 ? -15.662 -11.396 22.930 1.00 98.25 167 VAL A CA 1
ATOM 1389 C C . VAL A 1 167 ? -15.641 -10.440 24.127 1.00 98.25 167 VAL A C 1
ATOM 1391 O O . VAL A 1 167 ? -16.625 -10.335 24.852 1.00 98.25 167 VAL A O 1
ATOM 1394 N N . LEU A 1 168 ? -14.562 -9.669 24.295 1.00 98.12 168 LEU A N 1
ATOM 1395 C CA . LEU A 1 168 ? -14.464 -8.676 25.369 1.00 98.12 168 LEU A CA 1
ATOM 1396 C C . LEU A 1 168 ? -15.508 -7.555 25.241 1.00 98.12 168 LEU A C 1
ATOM 1398 O O . LEU A 1 168 ? -16.034 -7.089 26.250 1.00 98.12 168 LEU A O 1
ATOM 1402 N N . GLU A 1 169 ? -15.829 -7.113 24.025 1.00 98.06 169 GLU A N 1
ATOM 1403 C CA . GLU A 1 169 ? -16.886 -6.124 23.779 1.00 98.06 169 GLU A CA 1
ATOM 1404 C C . GLU A 1 169 ? -18.272 -6.657 24.179 1.00 98.06 169 GLU A C 1
ATOM 1406 O O . GLU A 1 169 ? -19.063 -5.933 24.796 1.00 98.06 169 GLU A O 1
ATOM 1411 N N . GLU A 1 170 ? -18.560 -7.924 23.878 1.00 98.19 170 GLU A N 1
ATOM 1412 C CA . GLU A 1 170 ? -19.794 -8.600 24.294 1.00 98.19 170 GLU A CA 1
ATOM 1413 C C . GLU A 1 170 ? -19.875 -8.745 25.821 1.00 98.19 170 GLU A C 1
ATOM 1415 O O . GLU A 1 170 ? -20.912 -8.427 26.419 1.00 98.19 170 GLU A O 1
ATOM 1420 N N . ASP A 1 171 ? -18.768 -9.115 26.468 1.00 98.31 171 ASP A N 1
ATOM 1421 C CA . ASP A 1 171 ? -18.668 -9.199 27.927 1.00 98.31 171 ASP A CA 1
ATOM 1422 C C . ASP A 1 171 ? -18.896 -7.833 28.588 1.00 98.31 171 ASP A C 1
ATOM 1424 O O . ASP A 1 171 ? -19.698 -7.714 29.520 1.00 98.31 171 ASP A O 1
ATOM 1428 N N . ILE A 1 172 ? -18.276 -6.768 28.068 1.00 98.06 172 ILE A N 1
ATOM 1429 C CA . ILE A 1 172 ? -18.486 -5.397 28.559 1.00 98.06 172 ILE A CA 1
ATOM 1430 C C . ILE A 1 172 ? -19.959 -5.003 28.431 1.00 98.06 172 ILE A C 1
ATOM 1432 O O . ILE A 1 172 ? -20.534 -4.439 29.370 1.00 98.06 172 ILE A O 1
ATOM 1436 N N . LYS A 1 173 ? -20.596 -5.316 27.300 1.00 98.44 173 LYS A N 1
ATOM 1437 C CA . LYS A 1 173 ? -22.010 -5.006 27.064 1.00 98.44 173 LYS A CA 1
ATOM 1438 C C . LYS A 1 173 ? -22.923 -5.761 28.034 1.00 98.44 173 LYS A C 1
ATOM 1440 O O . LYS A 1 173 ? -23.843 -5.161 28.601 1.00 98.44 173 LYS A O 1
ATOM 1445 N N . SER A 1 174 ? -22.660 -7.046 28.271 1.00 98.12 174 SER A N 1
ATOM 1446 C CA . SER A 1 174 ? -23.432 -7.859 29.221 1.00 98.12 174 SER A CA 1
ATOM 1447 C C . SER A 1 174 ? -23.269 -7.362 30.665 1.00 98.12 174 SER A C 1
ATOM 1449 O O . SER A 1 174 ? -24.249 -7.261 31.416 1.00 98.12 174 SER A O 1
ATOM 1451 N N . TYR A 1 175 ? -22.056 -6.942 31.036 1.00 98.25 175 TYR A N 1
ATOM 1452 C CA . TYR A 1 175 ? -21.766 -6.360 32.341 1.00 98.25 175 TYR A CA 1
ATOM 1453 C C . TYR A 1 175 ? -22.469 -5.012 32.532 1.00 98.25 175 TYR A C 1
ATOM 1455 O O . TYR A 1 175 ? -23.093 -4.775 33.568 1.00 98.25 175 TYR A O 1
ATOM 1463 N N . GLN A 1 176 ? -22.449 -4.141 31.519 1.00 98.12 176 GLN A N 1
ATOM 1464 C CA . GLN A 1 176 ? -23.176 -2.868 31.539 1.00 98.12 176 GLN A CA 1
ATOM 1465 C C . GLN A 1 176 ? -24.688 -3.071 31.696 1.00 98.12 176 GLN A C 1
ATOM 1467 O O . GLN A 1 176 ? -25.326 -2.362 32.480 1.00 98.12 176 GLN A O 1
ATOM 1472 N N . GLN A 1 177 ? -25.258 -4.064 31.009 1.00 98.06 177 GLN A N 1
ATOM 1473 C CA . GLN A 1 177 ? -26.674 -4.411 31.139 1.00 98.06 177 GLN A CA 1
ATOM 1474 C C . GLN A 1 177 ? -27.008 -4.957 32.535 1.00 98.06 177 GLN A C 1
ATOM 1476 O O . GLN A 1 177 ? -28.047 -4.630 33.107 1.00 98.06 177 GLN A O 1
ATOM 1481 N N . SER A 1 178 ? -26.129 -5.773 33.112 1.00 98.00 178 SER A N 1
ATOM 1482 C CA . SER A 1 178 ? -26.306 -6.290 34.473 1.00 98.00 178 SER A CA 1
ATOM 1483 C C . SER A 1 178 ? -26.212 -5.169 35.512 1.00 98.00 178 SER A C 1
ATOM 1485 O O . SER A 1 178 ? -27.057 -5.069 36.403 1.00 98.00 178 SER A O 1
ATOM 1487 N N . LYS A 1 179 ? -25.251 -4.253 35.346 1.00 98.31 179 LYS A N 1
ATOM 1488 C CA . LYS A 1 179 ? -25.086 -3.066 36.193 1.00 98.31 179 LYS A CA 1
ATOM 1489 C C . LYS A 1 179 ? -26.301 -2.135 36.129 1.00 98.31 179 LYS A C 1
ATOM 1491 O O . LYS A 1 179 ? -26.716 -1.615 37.165 1.00 98.31 179 LYS A O 1
ATOM 1496 N N . SER A 1 180 ? -26.889 -1.925 34.947 1.00 98.06 180 SER A N 1
ATOM 1497 C CA . SER A 1 180 ? -28.084 -1.083 34.803 1.00 98.06 180 SER A CA 1
ATOM 1498 C C . SER A 1 180 ? -29.314 -1.718 35.453 1.00 98.06 180 SER A C 1
ATOM 1500 O O . SER A 1 180 ? -30.022 -1.030 36.188 1.00 98.06 180 SER A O 1
ATOM 1502 N N . LYS A 1 181 ? -29.517 -3.034 35.290 1.00 98.25 181 LYS A N 1
ATOM 1503 C CA . LYS A 1 181 ? -30.567 -3.789 35.999 1.00 98.25 181 LYS A CA 1
ATOM 1504 C C . LYS A 1 181 ? -30.426 -3.666 37.516 1.00 98.25 181 LYS A C 1
ATOM 1506 O O . LYS A 1 181 ? -3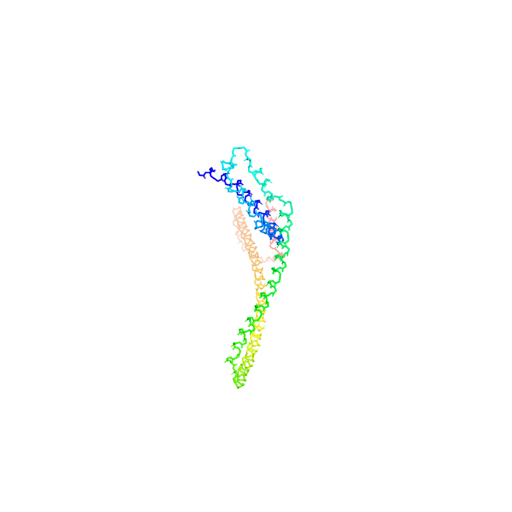1.396 -3.321 38.186 1.00 98.25 181 LYS A O 1
ATOM 1511 N N . LEU A 1 182 ? -29.218 -3.876 38.044 1.00 98.19 182 LEU A N 1
ATOM 1512 C CA . LEU A 1 182 ? -28.948 -3.770 39.480 1.00 98.19 182 LEU A CA 1
ATOM 1513 C C . LEU A 1 182 ? -29.171 -2.340 39.998 1.00 98.19 182 LEU A C 1
ATOM 1515 O O . LEU A 1 182 ? -29.721 -2.149 41.079 1.00 98.19 182 LEU A O 1
ATOM 1519 N N . SER A 1 183 ? -28.793 -1.322 39.218 1.00 98.00 183 SER A N 1
ATOM 1520 C CA . SER A 1 183 ? -29.058 0.080 39.559 1.00 98.00 183 SER A CA 1
ATOM 1521 C C . SER A 1 183 ? -30.558 0.375 39.653 1.00 98.00 183 SER A C 1
ATOM 1523 O O . SER A 1 183 ? -30.986 1.031 40.602 1.00 98.00 183 SER A O 1
ATOM 1525 N N . THR A 1 184 ? -31.361 -0.137 38.716 1.00 97.94 184 THR A N 1
ATOM 1526 C CA . THR A 1 184 ? -32.827 -0.007 38.745 1.00 97.94 184 THR A CA 1
ATOM 1527 C C . THR A 1 184 ? -33.424 -0.710 39.961 1.00 97.94 184 THR A C 1
ATOM 1529 O O . THR A 1 184 ? -34.193 -0.093 40.694 1.00 97.94 184 THR A O 1
ATOM 1532 N N . GLN A 1 185 ? -33.003 -1.949 40.237 1.00 97.94 185 GLN A N 1
ATOM 1533 C CA . GLN A 1 185 ? -33.445 -2.702 41.416 1.00 97.94 185 GLN A CA 1
ATOM 1534 C C . GLN A 1 185 ? -33.096 -1.983 42.724 1.00 97.94 185 GLN A C 1
ATOM 1536 O O . GLN A 1 185 ? -33.924 -1.900 43.625 1.00 97.94 185 GLN A O 1
ATOM 1541 N N . ASN A 1 186 ? -31.894 -1.411 42.827 1.00 98.06 186 ASN A N 1
ATOM 1542 C CA . ASN A 1 186 ? -31.483 -0.679 44.022 1.00 98.06 186 ASN A CA 1
ATOM 1543 C C . ASN A 1 186 ? -32.299 0.613 44.213 1.00 98.06 186 ASN A C 1
ATOM 1545 O O . ASN A 1 186 ? -32.706 0.930 45.327 1.00 98.06 186 ASN A O 1
ATOM 1549 N N . LYS A 1 187 ? -32.607 1.342 43.129 1.00 98.31 187 LYS A N 1
ATOM 1550 C CA . LYS A 1 187 ? -33.505 2.512 43.190 1.00 98.31 187 LYS A CA 1
ATOM 1551 C C . LYS A 1 187 ? -34.900 2.129 43.682 1.00 98.31 187 LYS A C 1
ATOM 1553 O O . LYS A 1 187 ? -35.467 2.837 44.511 1.00 98.31 187 LYS A O 1
ATOM 1558 N N . GLU A 1 188 ? -35.435 1.017 43.191 1.00 98.00 188 GLU A N 1
ATOM 1559 C CA . GLU A 1 188 ? -36.739 0.505 43.611 1.00 98.00 188 GLU A CA 1
ATOM 1560 C C . GLU A 1 188 ? -36.731 0.063 45.078 1.00 98.00 188 GLU A C 1
ATOM 1562 O O . GLU A 1 188 ? -37.620 0.438 45.840 1.00 98.00 188 GLU A O 1
ATOM 1567 N N . TYR A 1 189 ? -35.675 -0.623 45.515 1.00 97.75 189 TYR A N 1
ATOM 1568 C CA . TYR A 1 189 ? -35.480 -0.983 46.917 1.00 97.75 189 TYR A CA 1
ATOM 1569 C C . TYR A 1 189 ? -35.410 0.247 47.837 1.00 97.75 189 TYR A C 1
ATOM 1571 O O . TYR A 1 189 ? -36.070 0.279 48.876 1.00 97.75 189 TYR A O 1
ATOM 1579 N N . ILE A 1 190 ? -34.657 1.285 47.450 1.00 98.12 190 ILE A N 1
ATOM 1580 C CA . ILE A 1 190 ? -34.577 2.551 48.198 1.00 98.12 190 ILE A CA 1
ATOM 1581 C C . ILE A 1 190 ? -35.956 3.216 48.286 1.00 98.12 190 ILE A C 1
ATOM 1583 O O . ILE A 1 190 ? -36.327 3.704 49.353 1.00 98.12 190 ILE A O 1
ATOM 1587 N N . LYS A 1 191 ? -36.735 3.202 47.197 1.00 98.12 191 LYS A N 1
ATOM 1588 C CA . LYS A 1 191 ? -38.105 3.731 47.178 1.00 98.12 191 LYS A CA 1
ATOM 1589 C C . LYS A 1 191 ? -39.016 2.965 48.145 1.00 98.12 191 LYS A C 1
ATOM 1591 O O . LYS A 1 191 ? -39.618 3.584 49.015 1.00 98.12 191 LYS A O 1
ATOM 1596 N N . GLN A 1 192 ? -39.037 1.633 48.066 1.00 96.69 192 GLN A N 1
ATOM 1597 C CA . GLN A 1 192 ? -39.821 0.780 48.971 1.00 96.69 192 GLN A CA 1
ATOM 1598 C C . GLN A 1 192 ? -39.397 0.930 50.438 1.00 96.69 192 GLN A C 1
ATOM 1600 O O . GLN A 1 192 ? -40.204 0.782 51.356 1.00 96.69 192 GLN A O 1
ATOM 1605 N N . LYS A 1 193 ? -38.107 1.165 50.696 1.00 97.94 193 LYS A N 1
ATOM 1606 C CA . LYS A 1 193 ? -37.611 1.445 52.045 1.00 97.94 193 LYS A CA 1
ATOM 1607 C C . LYS A 1 193 ? -38.180 2.768 52.570 1.00 97.94 193 LYS A C 1
ATOM 1609 O O . LYS A 1 193 ? -38.704 2.772 53.678 1.00 97.94 193 LYS A O 1
ATOM 1614 N N . ARG A 1 194 ? -38.148 3.835 51.764 1.00 97.75 194 ARG A N 1
ATOM 1615 C CA . ARG A 1 194 ? -38.696 5.150 52.132 1.00 97.75 194 ARG A CA 1
ATOM 1616 C C . ARG A 1 194 ? -40.202 5.095 52.408 1.00 97.75 194 ARG A C 1
ATOM 1618 O O . ARG A 1 194 ? -40.640 5.584 53.437 1.00 97.75 194 ARG A O 1
ATOM 1625 N N . GLU A 1 195 ? -40.976 4.430 51.549 1.00 97.00 195 GLU A N 1
ATOM 1626 C CA . GLU A 1 195 ? -42.429 4.261 51.742 1.00 97.00 195 GLU A CA 1
ATOM 1627 C C . GLU A 1 195 ? -42.759 3.522 53.055 1.00 97.00 195 GLU A C 1
ATOM 1629 O O . GLU A 1 195 ? -43.738 3.837 53.738 1.00 97.00 195 GLU A O 1
ATOM 1634 N N . ARG A 1 196 ? -41.924 2.548 53.447 1.00 95.25 196 ARG A N 1
ATOM 1635 C CA . ARG A 1 196 ? -42.055 1.856 54.738 1.00 95.25 196 ARG A CA 1
ATOM 1636 C C . ARG A 1 196 ? -41.717 2.758 55.921 1.00 95.25 196 ARG A C 1
ATOM 1638 O O . ARG A 1 196 ? -42.446 2.711 56.906 1.00 95.25 196 ARG A O 1
ATOM 1645 N N . GLU A 1 197 ? -40.655 3.555 55.828 1.00 97.00 197 GLU A N 1
ATOM 1646 C CA . GLU A 1 197 ? -40.283 4.538 56.858 1.00 97.00 197 GLU A CA 1
ATOM 1647 C C . GLU A 1 197 ? -41.408 5.568 57.060 1.00 97.00 197 GLU A C 1
ATOM 1649 O O . GLU A 1 197 ? -41.892 5.721 58.178 1.00 97.00 197 GLU A O 1
ATOM 1654 N N . GLU A 1 198 ? -41.943 6.142 55.977 1.00 96.75 198 GLU A N 1
ATOM 1655 C CA . GLU A 1 198 ? -43.085 7.072 56.021 1.00 96.75 198 GLU A CA 1
ATOM 1656 C C . GLU A 1 198 ? -44.340 6.433 56.646 1.00 96.75 198 GLU A C 1
ATOM 1658 O O . GLU A 1 198 ? -45.069 7.067 57.412 1.00 96.75 198 GLU A O 1
ATOM 1663 N N . THR A 1 199 ? -44.595 5.152 56.356 1.00 95.44 199 THR A N 1
ATOM 1664 C CA . THR A 1 199 ? -45.720 4.416 56.954 1.00 95.44 199 THR A CA 1
ATOM 1665 C C . THR A 1 199 ? -45.527 4.210 58.456 1.00 95.44 199 THR A C 1
ATOM 1667 O O . THR A 1 199 ? -46.489 4.335 59.216 1.00 95.44 199 THR A O 1
ATOM 1670 N N . ILE A 1 200 ? -44.306 3.891 58.895 1.00 95.81 200 ILE A N 1
ATOM 1671 C CA . ILE A 1 200 ? -43.976 3.727 60.317 1.00 95.81 200 ILE A CA 1
ATOM 1672 C C . ILE A 1 200 ? -44.176 5.051 61.059 1.00 95.81 200 ILE A C 1
ATOM 1674 O O . ILE A 1 200 ? -44.838 5.055 62.098 1.00 95.81 200 ILE A O 1
ATOM 1678 N N . ASP A 1 201 ? -43.686 6.158 60.499 1.00 96.25 201 ASP A N 1
ATOM 1679 C CA . ASP A 1 201 ? -43.855 7.495 61.075 1.00 96.25 201 ASP A CA 1
ATOM 1680 C C . ASP A 1 201 ? -45.342 7.863 61.196 1.00 96.25 201 ASP A C 1
ATOM 1682 O O . ASP A 1 201 ? -45.798 8.324 62.245 1.00 96.25 201 ASP A O 1
ATOM 1686 N N . HIS A 1 202 ? -46.142 7.575 60.165 1.00 94.88 202 HIS A N 1
ATOM 1687 C CA . HIS A 1 202 ? -47.583 7.821 60.200 1.00 94.88 202 HIS A CA 1
ATOM 1688 C C . HIS A 1 202 ? -48.308 6.980 61.263 1.00 94.88 202 HIS A C 1
ATOM 1690 O O . HIS A 1 202 ? -49.154 7.496 61.997 1.00 94.88 202 HIS A O 1
ATOM 1696 N N . VAL A 1 203 ? -47.971 5.690 61.379 1.00 94.88 203 VAL A N 1
ATOM 1697 C CA . VAL A 1 203 ? -48.523 4.809 62.423 1.00 94.88 203 VAL A CA 1
ATOM 1698 C C . VAL A 1 203 ? -48.149 5.319 63.813 1.00 94.88 203 VAL A C 1
ATOM 1700 O O . VAL A 1 203 ? -48.996 5.311 64.708 1.00 94.88 203 VAL A O 1
ATOM 1703 N N . TYR A 1 204 ? -46.915 5.789 63.997 1.00 95.88 204 TYR A N 1
ATOM 1704 C CA . TYR A 1 204 ? -46.460 6.358 65.261 1.00 95.88 204 TYR A CA 1
ATOM 1705 C C . TYR A 1 204 ? -47.262 7.607 65.654 1.00 95.88 204 TYR A C 1
ATOM 1707 O O . TYR A 1 204 ? -47.720 7.703 66.795 1.00 95.88 204 TYR A O 1
ATOM 1715 N N . GLU A 1 205 ? -47.515 8.517 64.710 1.00 95.44 205 GLU A N 1
ATOM 1716 C CA . GLU A 1 205 ? -48.344 9.707 64.949 1.00 95.44 205 GLU A CA 1
ATOM 1717 C C . GLU A 1 205 ? -49.799 9.352 65.300 1.00 95.44 205 GLU A C 1
ATOM 1719 O O . GLU A 1 205 ? -50.357 9.911 66.249 1.00 95.44 205 GLU A O 1
ATOM 1724 N N . ILE A 1 206 ? -50.402 8.367 64.619 1.00 93.56 206 ILE A N 1
ATOM 1725 C CA . ILE A 1 206 ? -51.744 7.861 64.971 1.00 93.56 206 ILE A CA 1
ATOM 1726 C C . ILE A 1 206 ? -51.754 7.306 66.400 1.00 93.56 206 ILE A C 1
ATOM 1728 O O . ILE A 1 206 ? -52.654 7.612 67.187 1.00 93.56 206 ILE A O 1
ATOM 1732 N N . LEU A 1 207 ? -50.755 6.494 66.751 1.00 90.88 207 LEU A N 1
ATOM 1733 C CA . LEU A 1 207 ? -50.666 5.846 68.058 1.00 90.88 207 LEU A CA 1
ATOM 1734 C C . LEU A 1 207 ? -50.489 6.878 69.182 1.00 90.88 207 LEU A C 1
ATOM 1736 O O . LEU A 1 207 ? -51.135 6.784 70.226 1.00 90.88 207 LEU A O 1
ATOM 1740 N N . LYS A 1 208 ? -49.678 7.908 68.939 1.00 93.69 208 LYS A N 1
ATOM 1741 C CA . LYS A 1 208 ? -49.485 9.050 69.839 1.00 93.69 208 LYS A CA 1
ATOM 1742 C C . LYS A 1 208 ? -50.774 9.855 70.030 1.00 93.69 208 LYS A C 1
ATOM 1744 O O . LYS A 1 208 ? -51.132 10.168 71.166 1.00 93.69 208 LYS A O 1
ATOM 1749 N N . ALA A 1 209 ? -51.505 10.140 68.951 1.00 90.31 209 ALA A N 1
ATOM 1750 C CA . ALA A 1 209 ? -52.806 10.808 69.020 1.00 90.31 209 ALA A CA 1
ATOM 1751 C C . ALA A 1 209 ? -53.836 9.985 69.815 1.00 90.31 209 ALA A C 1
ATOM 1753 O O . ALA A 1 209 ? -54.572 10.538 70.635 1.00 90.31 209 ALA A O 1
ATOM 1754 N N . TYR A 1 210 ? -53.852 8.663 69.624 1.00 89.06 210 TYR A N 1
ATOM 1755 C CA . TYR A 1 210 ? -54.709 7.747 70.379 1.00 89.06 210 TYR A CA 1
ATOM 1756 C C . TYR A 1 210 ? -54.395 7.769 71.883 1.00 89.06 210 TYR A C 1
ATOM 1758 O O . TYR A 1 210 ? -55.304 7.944 72.694 1.00 89.06 210 TYR A O 1
ATOM 1766 N N . ILE A 1 211 ? -53.114 7.658 72.259 1.00 88.44 211 ILE A N 1
ATOM 1767 C CA . ILE A 1 211 ? -52.669 7.721 73.664 1.00 88.44 211 ILE A CA 1
ATOM 1768 C C . ILE A 1 211 ? -53.074 9.051 74.308 1.00 88.44 211 ILE A C 1
ATOM 1770 O O . ILE A 1 211 ? -53.585 9.058 75.426 1.00 88.44 211 ILE A O 1
ATOM 1774 N N . ASN A 1 212 ? -52.898 10.170 73.601 1.00 91.56 212 ASN A N 1
ATOM 1775 C CA . ASN A 1 212 ? -53.303 11.484 74.103 1.00 91.56 212 ASN A CA 1
ATOM 1776 C C . ASN A 1 212 ? -54.817 11.581 74.345 1.00 91.56 212 ASN A C 1
ATOM 1778 O O . ASN A 1 212 ? -55.238 12.243 75.289 1.00 91.56 212 ASN A O 1
ATOM 1782 N N . LYS A 1 213 ? -55.638 10.930 73.508 1.00 91.00 213 LYS A N 1
ATOM 1783 C CA . LYS A 1 213 ? -57.104 10.983 73.607 1.00 91.00 213 LYS A CA 1
ATOM 1784 C C . LYS A 1 213 ? -57.671 10.081 74.707 1.00 91.00 213 LYS A C 1
ATOM 1786 O O . LYS A 1 213 ? -58.626 10.477 75.367 1.00 91.00 213 LYS A O 1
ATOM 1791 N N . PHE A 1 214 ? -57.122 8.881 74.890 1.00 85.06 214 PHE A N 1
ATOM 1792 C CA . PHE A 1 214 ? -57.706 7.853 75.768 1.00 85.06 214 PHE A CA 1
ATOM 1793 C C . PHE A 1 214 ? -56.883 7.550 77.030 1.00 85.06 214 PHE A C 1
ATOM 1795 O O . PHE A 1 214 ? -57.294 6.728 77.847 1.00 85.06 214 PHE A O 1
ATOM 1802 N N . GLY A 1 215 ? -55.745 8.222 77.220 1.00 78.75 215 GLY A N 1
ATOM 1803 C CA . GLY A 1 215 ? -54.816 7.951 78.314 1.00 78.75 215 GLY A CA 1
ATOM 1804 C C . GLY A 1 215 ? -53.899 6.757 78.030 1.00 78.75 215 GLY A C 1
ATOM 1805 O O . GLY A 1 215 ? -54.071 6.005 77.067 1.00 78.75 215 GLY A O 1
ATOM 1806 N N . SER A 1 216 ? -52.873 6.581 78.865 1.00 75.31 216 SER A N 1
ATOM 1807 C CA . SER A 1 216 ? -51.948 5.457 78.726 1.00 75.31 216 SER A CA 1
ATOM 1808 C C . SER A 1 216 ? -52.641 4.145 79.100 1.00 75.31 216 SER A C 1
ATOM 1810 O O . SER A 1 216 ? -53.229 4.005 80.173 1.00 75.31 216 SER A O 1
ATOM 1812 N N . ILE A 1 217 ? -52.545 3.145 78.219 1.00 67.94 217 ILE A N 1
ATOM 1813 C CA . ILE A 1 217 ? -52.969 1.780 78.541 1.00 67.94 217 ILE A CA 1
ATOM 1814 C C . ILE A 1 217 ? -51.982 1.241 79.581 1.00 67.94 217 ILE A C 1
ATOM 1816 O O . ILE A 1 217 ? -50.911 0.732 79.251 1.00 67.94 217 ILE A O 1
ATOM 1820 N N . THR A 1 218 ? -52.316 1.374 80.861 1.00 56.50 218 THR A N 1
ATOM 1821 C CA . THR A 1 218 ? -51.565 0.727 81.936 1.00 56.50 218 THR A CA 1
ATOM 1822 C C . THR A 1 218 ? -51.919 -0.757 81.936 1.00 56.50 218 THR A C 1
ATOM 1824 O O . THR A 1 218 ? -53.049 -1.169 82.194 1.00 56.50 218 THR A O 1
ATOM 1827 N N . ARG A 1 219 ? -50.946 -1.595 81.573 1.00 47.53 219 ARG A N 1
ATOM 1828 C CA . ARG A 1 219 ? -51.124 -3.047 81.486 1.00 47.53 219 ARG A CA 1
ATOM 1829 C C . ARG A 1 219 ? -51.316 -3.614 82.897 1.00 47.53 219 ARG A C 1
ATOM 1831 O O . ARG A 1 219 ? -50.348 -3.809 83.627 1.00 47.53 219 ARG A O 1
ATOM 1838 N N . ARG A 1 220 ? -52.555 -3.914 83.290 1.00 47.25 220 ARG A N 1
ATOM 1839 C CA . ARG A 1 220 ? -52.835 -4.718 84.489 1.00 47.25 220 ARG A CA 1
ATOM 1840 C C . ARG A 1 220 ? -52.519 -6.178 84.154 1.00 47.25 220 ARG A C 1
ATOM 1842 O O . ARG A 1 220 ? -53.322 -6.864 83.530 1.00 47.25 220 ARG A O 1
ATOM 1849 N N . SER A 1 221 ? -51.314 -6.630 84.503 1.00 43.88 221 SER A N 1
ATOM 1850 C CA . SER A 1 221 ? -50.893 -8.030 84.372 1.00 43.88 221 SER A CA 1
ATOM 1851 C C . SER A 1 221 ? -51.761 -8.913 85.271 1.00 43.88 221 SER A C 1
ATOM 1853 O O . SER A 1 221 ? -51.455 -9.112 86.442 1.00 43.88 221 SER A O 1
ATOM 1855 N N . THR A 1 222 ? -52.860 -9.428 84.731 1.00 49.97 222 THR A N 1
ATOM 1856 C CA . THR A 1 222 ? -53.601 -10.547 85.315 1.00 49.97 222 THR A CA 1
ATOM 1857 C C . THR A 1 222 ? -53.312 -11.756 84.444 1.00 49.97 222 THR A C 1
ATOM 1859 O O . THR A 1 222 ? -53.619 -11.778 83.253 1.00 49.97 222 THR A O 1
ATOM 1862 N N . GLY A 1 223 ? -52.588 -12.713 85.021 1.00 46.84 223 GLY A N 1
ATOM 1863 C CA . GLY A 1 223 ? -52.191 -13.935 84.347 1.00 46.84 223 GLY A CA 1
ATOM 1864 C C . GLY A 1 223 ? -53.423 -14.752 84.003 1.00 46.84 223 GLY A C 1
ATOM 1865 O O . GLY A 1 223 ? -54.005 -15.368 84.879 1.00 46.84 223 GLY A O 1
ATOM 1866 N N . ASN A 1 224 ? -53.807 -14.749 82.733 1.00 51.25 224 ASN A N 1
ATOM 1867 C CA . ASN A 1 224 ? -54.584 -15.818 82.134 1.00 51.25 224 ASN A CA 1
ATOM 1868 C C . ASN A 1 224 ? -54.104 -15.999 80.697 1.00 51.25 224 ASN A C 1
ATOM 1870 O O . ASN A 1 224 ? -54.093 -15.074 79.885 1.00 51.25 224 ASN A O 1
ATOM 1874 N N . SER A 1 225 ? -53.632 -17.212 80.430 1.00 49.50 225 SER A N 1
ATOM 1875 C CA . SER A 1 225 ? -53.160 -17.680 79.135 1.00 49.50 225 SER A CA 1
ATOM 1876 C C . SER A 1 225 ? -54.340 -17.743 78.164 1.00 49.50 225 SER A C 1
ATOM 1878 O O . SER A 1 225 ? -55.055 -18.739 78.097 1.00 49.50 225 SER A O 1
ATOM 1880 N N . VAL A 1 226 ? -54.568 -16.662 77.420 1.00 47.75 226 VAL A N 1
ATOM 1881 C CA . VAL A 1 226 ? -55.445 -16.690 76.248 1.00 47.75 226 VAL A CA 1
ATOM 1882 C C . VAL A 1 226 ? -54.585 -17.107 75.059 1.00 47.75 226 VAL A C 1
ATOM 1884 O O . VAL A 1 226 ? -53.721 -16.355 74.604 1.00 47.75 226 VAL A O 1
ATOM 1887 N N . LYS A 1 227 ? -54.789 -18.339 74.581 1.00 49.44 227 LYS A N 1
ATOM 1888 C CA . LYS A 1 227 ? -54.235 -18.817 73.311 1.00 49.44 227 LYS A CA 1
ATOM 1889 C C . LYS A 1 227 ? -54.898 -18.036 72.175 1.00 49.44 227 LYS A C 1
ATOM 1891 O O . LYS A 1 227 ? -55.977 -18.394 71.722 1.00 49.44 227 LYS A O 1
ATOM 1896 N N . ASN A 1 228 ? -54.260 -16.956 71.739 1.00 48.44 228 ASN A N 1
ATOM 1897 C CA . ASN A 1 228 ? -54.658 -16.242 70.532 1.00 48.44 228 ASN A CA 1
ATOM 1898 C C . ASN A 1 228 ? -54.004 -16.913 69.324 1.00 48.44 228 ASN A C 1
ATOM 1900 O O . ASN A 1 228 ? -52.828 -16.687 69.034 1.00 48.44 228 ASN A O 1
ATOM 1904 N N . GLU A 1 229 ? -54.772 -17.735 68.616 1.00 47.91 229 GLU A N 1
ATOM 1905 C CA . GLU A 1 229 ? -54.432 -18.173 67.266 1.00 47.91 229 GLU A CA 1
ATOM 1906 C C . GLU A 1 229 ? -54.627 -16.987 66.316 1.00 47.91 229 GLU A C 1
ATOM 1908 O O . GLU A 1 229 ? -55.714 -16.725 65.805 1.00 47.91 229 GLU A O 1
ATOM 1913 N N . ALA A 1 230 ? -53.567 -16.201 66.130 1.00 47.50 230 ALA A N 1
ATOM 1914 C CA . ALA A 1 230 ? -53.565 -15.146 65.130 1.00 47.50 230 ALA A CA 1
ATOM 1915 C C . ALA A 1 230 ? -53.576 -15.782 63.725 1.00 47.50 230 ALA A C 1
ATOM 1917 O O . ALA A 1 230 ? -52.707 -16.611 63.433 1.00 47.50 230 ALA A O 1
ATOM 1918 N N . PRO A 1 231 ? -54.501 -15.397 62.828 1.00 50.28 231 PRO A N 1
ATOM 1919 C CA . PRO A 1 231 ? -54.522 -15.926 61.471 1.00 50.28 231 PRO A CA 1
ATOM 1920 C C . PRO A 1 231 ? -53.227 -15.547 60.737 1.00 50.28 231 PRO A C 1
ATOM 1922 O O . PRO A 1 231 ? -52.795 -14.389 60.755 1.00 50.28 231 PRO A O 1
ATOM 1925 N N . SER A 1 232 ? -52.584 -16.521 60.083 1.00 47.22 232 SER A N 1
ATOM 1926 C CA . SER A 1 232 ? -51.333 -16.302 59.350 1.00 47.22 232 SER A CA 1
ATOM 1927 C C . SER A 1 232 ? -51.593 -15.532 58.048 1.00 47.22 232 SER A C 1
ATOM 1929 O O . SER A 1 232 ? -51.710 -16.107 56.964 1.00 47.22 232 SER A O 1
ATOM 1931 N N . ILE A 1 233 ? -51.707 -14.211 58.135 1.00 52.12 233 ILE A N 1
ATOM 1932 C CA . ILE A 1 233 ? -51.833 -13.350 56.955 1.00 52.12 233 ILE A CA 1
ATOM 1933 C C . ILE A 1 233 ? -50.431 -13.160 56.353 1.00 52.12 233 ILE A C 1
ATOM 1935 O O . ILE A 1 233 ? -49.535 -12.618 57.008 1.00 52.12 233 ILE A O 1
ATOM 1939 N N . LYS A 1 234 ? -50.231 -13.670 55.127 1.00 60.56 234 LYS A N 1
ATOM 1940 C CA . LYS A 1 234 ? -48.914 -13.852 54.478 1.00 60.56 234 LYS A CA 1
ATOM 1941 C C . LYS A 1 234 ? -48.300 -12.582 53.870 1.00 60.56 234 LYS A C 1
ATOM 1943 O O . LYS A 1 234 ? -47.102 -12.595 53.601 1.00 60.56 234 LYS A O 1
ATOM 1948 N N . LYS A 1 235 ? -49.066 -11.506 53.654 1.00 73.31 235 LYS A N 1
ATOM 1949 C CA . LYS A 1 235 ? -48.573 -10.263 53.035 1.00 73.31 235 LYS A CA 1
ATOM 1950 C C . LYS A 1 235 ? -48.809 -9.042 53.926 1.00 73.31 235 LYS A C 1
ATOM 1952 O O . LYS A 1 235 ? -49.792 -8.969 54.660 1.00 73.31 235 LYS A O 1
ATOM 1957 N N . ILE A 1 236 ? -47.857 -8.108 53.909 1.00 67.75 236 ILE A N 1
ATOM 1958 C CA . ILE A 1 236 ? -47.873 -6.902 54.755 1.00 67.75 236 ILE A CA 1
ATOM 1959 C C . ILE A 1 236 ? -48.960 -5.929 54.291 1.00 67.75 236 ILE A C 1
ATOM 1961 O O . ILE A 1 236 ? -49.585 -5.293 55.140 1.00 67.75 236 ILE A O 1
ATOM 1965 N N . GLU A 1 237 ? -49.236 -5.853 52.984 1.00 72.88 237 GLU A N 1
ATOM 1966 C CA . GLU A 1 237 ? -50.293 -4.984 52.456 1.00 72.88 237 GLU A CA 1
ATOM 1967 C C . GLU A 1 237 ? -51.662 -5.345 53.050 1.00 72.88 237 GLU A C 1
ATOM 1969 O O . GLU A 1 237 ? -52.407 -4.459 53.469 1.00 72.88 237 GLU A O 1
ATOM 1974 N N . ASP A 1 238 ? -51.940 -6.642 53.199 1.00 74.44 238 ASP A N 1
ATOM 1975 C CA . ASP A 1 238 ? -53.185 -7.142 53.787 1.00 74.44 238 ASP A CA 1
ATOM 1976 C C . ASP A 1 238 ? -53.303 -6.768 55.274 1.00 74.44 238 ASP A C 1
ATOM 1978 O O . ASP A 1 238 ? -54.385 -6.423 55.751 1.00 74.44 238 ASP A O 1
ATOM 1982 N N . LYS A 1 239 ? -52.183 -6.762 56.015 1.00 69.69 239 LYS A N 1
ATOM 1983 C CA . LYS A 1 239 ? -52.159 -6.309 57.418 1.00 69.69 239 LYS A CA 1
ATOM 1984 C C . LYS A 1 239 ? -52.433 -4.812 57.533 1.00 69.69 239 LYS A C 1
ATOM 1986 O O . LYS A 1 239 ? -53.166 -4.397 58.427 1.00 69.69 239 LYS A O 1
ATOM 1991 N N . ILE A 1 240 ? -51.879 -4.004 56.629 1.00 68.19 240 ILE A N 1
ATOM 1992 C CA . ILE A 1 240 ? -52.119 -2.555 56.600 1.00 68.19 240 ILE A CA 1
ATOM 1993 C C . ILE A 1 240 ? -53.579 -2.264 56.235 1.00 68.19 240 ILE A C 1
ATOM 1995 O O . ILE A 1 240 ? -54.212 -1.429 56.883 1.00 68.19 240 ILE A O 1
ATOM 1999 N N . ALA A 1 241 ? -54.133 -2.963 55.241 1.00 75.25 241 ALA A N 1
ATOM 2000 C CA . ALA A 1 241 ? -55.535 -2.830 54.852 1.00 75.25 241 ALA A CA 1
ATOM 2001 C C . ALA A 1 241 ? -56.481 -3.228 55.995 1.00 75.25 241 ALA A C 1
ATOM 2003 O O . ALA A 1 241 ? -57.441 -2.510 56.276 1.00 75.25 241 ALA A O 1
ATOM 2004 N N . PHE A 1 242 ? -56.168 -4.316 56.705 1.00 78.38 242 PHE A N 1
ATOM 2005 C CA . PHE A 1 242 ? -56.912 -4.737 57.889 1.00 78.38 242 PHE A CA 1
ATOM 2006 C C . PHE A 1 242 ? -56.886 -3.670 58.990 1.00 78.38 242 PHE A C 1
ATOM 2008 O O . PHE A 1 242 ? -57.943 -3.297 59.490 1.00 78.38 242 PHE A O 1
ATOM 2015 N N . ILE A 1 243 ? -55.709 -3.125 59.323 1.00 72.69 243 ILE A N 1
ATOM 2016 C CA . ILE A 1 243 ? -55.581 -2.067 60.340 1.00 72.69 243 ILE A CA 1
ATOM 2017 C C . ILE A 1 243 ? -56.357 -0.813 59.924 1.00 72.69 243 ILE A 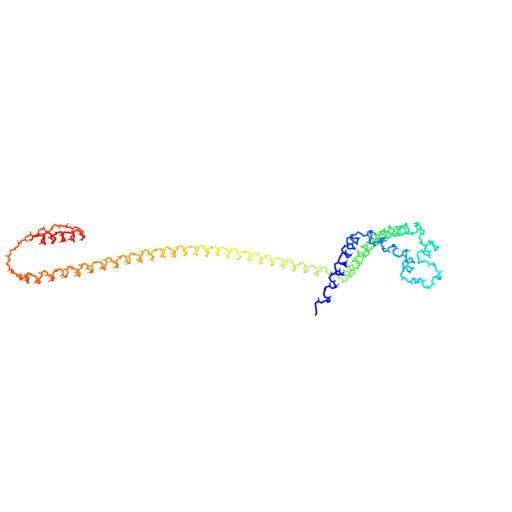C 1
ATOM 2019 O O . ILE A 1 243 ? -57.084 -0.260 60.746 1.00 72.69 243 ILE A O 1
ATOM 2023 N N . LYS A 1 244 ? -56.261 -0.386 58.656 1.00 74.81 244 LYS A N 1
ATOM 2024 C CA . LYS A 1 244 ? -57.015 0.769 58.137 1.00 74.81 244 LYS A CA 1
ATOM 2025 C C . LYS A 1 244 ? -58.527 0.559 58.232 1.00 74.81 244 LYS A C 1
ATOM 2027 O O . LYS A 1 244 ? -59.224 1.441 58.725 1.00 74.81 244 LYS A O 1
ATOM 2032 N N . ASN A 1 245 ? -59.029 -0.600 57.801 1.00 77.88 245 ASN A N 1
ATOM 2033 C CA . ASN A 1 245 ? -60.456 -0.918 57.895 1.00 77.88 245 ASN A CA 1
ATOM 2034 C C . ASN A 1 245 ? -60.930 -0.992 59.347 1.00 77.88 245 ASN A C 1
ATOM 2036 O O . ASN A 1 245 ? -61.982 -0.445 59.669 1.00 77.88 245 ASN A O 1
ATOM 2040 N N . PHE A 1 246 ? -60.141 -1.610 60.225 1.00 78.00 246 PHE A N 1
ATOM 2041 C CA . PHE A 1 246 ? -60.447 -1.689 61.649 1.00 78.00 246 PHE A CA 1
ATOM 2042 C C . PHE A 1 246 ? -60.536 -0.295 62.286 1.00 78.00 246 PHE A C 1
ATOM 2044 O O . PHE A 1 246 ? -61.478 -0.013 63.020 1.00 78.00 246 PHE A O 1
ATOM 2051 N N . PHE A 1 247 ? -59.602 0.604 61.957 1.00 67.69 247 PHE A N 1
ATOM 2052 C CA . PHE A 1 247 ? -59.604 1.973 62.477 1.00 67.69 247 PHE A CA 1
ATOM 2053 C C . PHE A 1 247 ? -60.758 2.820 61.934 1.00 67.69 247 PHE A C 1
ATOM 2055 O O . PHE A 1 247 ? -61.371 3.559 62.699 1.00 67.69 247 PHE A O 1
ATOM 2062 N N . ASN A 1 248 ? -61.080 2.709 60.641 1.00 73.31 248 ASN A N 1
ATOM 2063 C CA . ASN A 1 248 ? -62.210 3.432 60.051 1.00 73.31 248 ASN A CA 1
ATOM 2064 C C . ASN A 1 248 ? -63.535 3.003 60.692 1.00 73.31 248 ASN A C 1
ATOM 2066 O O . ASN A 1 248 ? -64.325 3.852 61.089 1.00 73.31 248 ASN A O 1
ATOM 2070 N N . HIS A 1 249 ? -63.725 1.698 60.895 1.00 71.69 249 HIS A N 1
ATOM 2071 C CA . HIS A 1 249 ? -64.902 1.168 61.582 1.00 71.69 249 HIS A CA 1
ATOM 2072 C C . HIS A 1 249 ? -65.030 1.667 63.034 1.00 71.69 249 HIS A C 1
ATOM 2074 O O . HIS A 1 249 ? -66.137 1.832 63.539 1.00 71.69 249 HIS A O 1
ATOM 2080 N N . TYR A 1 250 ? -63.903 1.938 63.696 1.00 61.06 250 TYR A N 1
ATOM 2081 C CA . TYR A 1 250 ? -63.858 2.502 65.048 1.00 61.06 250 TYR A CA 1
ATOM 2082 C C . TYR A 1 250 ? -64.005 4.024 65.111 1.00 61.06 250 TYR A C 1
ATOM 2084 O O . TYR A 1 250 ? -64.230 4.561 66.187 1.00 61.06 250 TYR A O 1
ATOM 2092 N N . ARG A 1 251 ? -63.800 4.734 63.999 1.00 60.56 251 ARG A N 1
ATOM 2093 C CA . ARG A 1 251 ? -63.949 6.193 63.929 1.00 60.56 251 ARG A CA 1
ATOM 2094 C C . ARG A 1 251 ? -65.402 6.600 63.703 1.00 60.56 251 ARG A C 1
ATOM 2096 O O . ARG A 1 251 ? -65.801 7.679 64.129 1.00 60.56 251 ARG A O 1
ATOM 2103 N N . ASP A 1 252 ? -66.139 5.756 62.992 1.00 67.62 252 ASP A N 1
ATOM 2104 C CA . ASP A 1 252 ? -67.522 6.012 62.602 1.00 67.62 252 ASP A CA 1
ATOM 2105 C C . ASP A 1 252 ? -68.539 5.518 63.663 1.00 67.62 252 ASP A C 1
ATOM 2107 O O . ASP A 1 252 ? -69.736 5.744 63.501 1.00 67.62 252 ASP A O 1
ATOM 2111 N N . ASN A 1 253 ? -68.063 4.900 64.755 1.00 49.78 253 ASN A N 1
ATOM 2112 C CA . ASN A 1 253 ? -68.813 4.582 65.981 1.00 49.78 253 ASN A CA 1
ATOM 2113 C C . ASN A 1 253 ? -68.292 5.416 67.159 1.00 49.78 253 ASN A C 1
ATOM 2115 O O . ASN A 1 253 ? -69.115 5.790 68.023 1.00 49.78 253 ASN A O 1
#